Protein AF-A0A4Y2QG53-F1 (afdb_monomer)

Sequence (174 aa):
MNEVTNLTEEEVQEHFDNFFEDVFVELEDKYGEIEEMNVCDNLGDHLVGNVYVKFRREEDAEKAVEDLNKRWFAGRPIYAELSPVTDFREACCRQYEMGECTRSGFCNFMHLRPISRELRRELYGRHRRRKSRSRSRSREAVGRKRSRSRERRRRSRSREREKDRDRRDREGRF

Nearest PDB structures (foldseek):
  7c07-assembly8_V  TM=9.381E-01  e=9.801E-16  Schizosaccharomyces pombe 972h-
  7c07-assembly6_P  TM=9.087E-01  e=8.045E-16  Schizosaccharomyces pombe 972h-
  7c08-assembly8_V  TM=9.382E-01  e=1.554E-15  Schizosaccharomyces pombe 972h-
  7c06-assembly8_V  TM=9.370E-01  e=1.772E-15  Schizosaccharomyces pombe 972h-
  7c08-assembly4_J  TM=8.826E-01  e=1.893E-15  Schizosaccharomyces pombe 972h-

Structure (mmCIF, N/CA/C/O backbone):
data_AF-A0A4Y2QG53-F1
#
_entry.id   AF-A0A4Y2QG53-F1
#
loop_
_atom_site.group_PDB
_atom_site.id
_atom_site.type_symbol
_atom_site.label_atom_id
_atom_site.label_alt_id
_atom_site.label_comp_id
_atom_site.label_asym_id
_atom_site.label_entity_id
_atom_site.label_seq_id
_atom_site.pdbx_PDB_ins_code
_atom_site.Cartn_x
_atom_site.Cartn_y
_atom_site.Cartn_z
_atom_site.occupancy
_atom_site.B_iso_or_equiv
_atom_site.auth_seq_id
_atom_site.auth_comp_id
_atom_site.auth_asym_id
_atom_site.auth_atom_id
_atom_site.pdbx_PDB_model_num
ATOM 1 N N . MET A 1 1 ? -0.155 4.469 -32.322 1.00 35.75 1 MET A N 1
ATOM 2 C CA . MET A 1 1 ? 1.123 5.116 -31.972 1.00 35.75 1 MET A CA 1
ATOM 3 C C . MET A 1 1 ? 1.290 4.890 -30.486 1.00 35.75 1 MET A C 1
ATOM 5 O O . MET A 1 1 ? 0.554 5.494 -29.725 1.00 35.75 1 MET A O 1
ATOM 9 N N . ASN A 1 2 ? 2.115 3.921 -30.091 1.00 41.59 2 ASN A N 1
ATOM 10 C CA . ASN A 1 2 ? 2.379 3.658 -28.679 1.00 41.59 2 ASN A CA 1
ATOM 11 C C . ASN A 1 2 ? 3.625 4.461 -28.321 1.00 41.59 2 ASN A C 1
ATOM 13 O O . ASN A 1 2 ? 4.738 4.025 -28.610 1.00 41.59 2 ASN A O 1
ATOM 17 N N . GLU A 1 3 ? 3.427 5.661 -27.782 1.00 44.38 3 GLU A N 1
ATOM 18 C CA . GLU A 1 3 ? 4.485 6.373 -27.075 1.00 44.38 3 GLU A CA 1
ATOM 19 C C . GLU A 1 3 ? 4.825 5.544 -25.839 1.00 44.38 3 GLU A C 1
ATOM 21 O O . GLU A 1 3 ? 4.137 5.583 -24.823 1.00 44.38 3 GLU A O 1
ATOM 26 N N . VAL A 1 4 ? 5.867 4.725 -25.958 1.00 54.56 4 VAL A N 1
ATOM 27 C CA . VAL A 1 4 ? 6.589 4.237 -24.789 1.00 54.56 4 VAL A CA 1
ATOM 28 C C . VAL A 1 4 ? 7.203 5.491 -24.183 1.00 54.56 4 VAL A C 1
ATOM 30 O O . VAL A 1 4 ? 8.161 6.042 -24.722 1.00 54.56 4 VAL A O 1
ATOM 33 N N . THR A 1 5 ? 6.557 6.021 -23.150 1.00 58.94 5 THR A N 1
ATOM 34 C CA . THR A 1 5 ? 7.020 7.194 -22.418 1.00 58.94 5 THR A CA 1
ATOM 35 C C . THR A 1 5 ? 8.427 6.899 -21.912 1.00 58.94 5 THR A C 1
ATOM 37 O O . THR A 1 5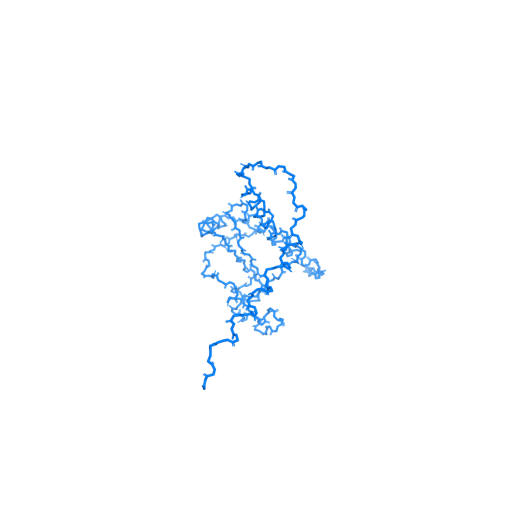 ? 8.601 6.054 -21.034 1.00 58.94 5 THR A O 1
ATOM 40 N N . ASN A 1 6 ? 9.432 7.557 -22.493 1.00 71.94 6 ASN A N 1
ATOM 41 C CA . ASN A 1 6 ? 10.803 7.552 -21.988 1.00 71.94 6 ASN A CA 1
ATOM 42 C C . ASN A 1 6 ? 10.839 8.386 -20.702 1.00 71.94 6 ASN A C 1
ATOM 44 O O . ASN A 1 6 ? 11.341 9.505 -20.709 1.00 71.94 6 ASN A O 1
ATOM 48 N N . LEU A 1 7 ? 10.234 7.867 -19.636 1.00 82.06 7 LEU A N 1
ATOM 49 C CA . LEU A 1 7 ? 10.377 8.432 -18.305 1.00 82.06 7 LEU A CA 1
ATOM 50 C C . LEU A 1 7 ? 11.758 8.056 -17.780 1.00 82.06 7 LEU A C 1
ATOM 52 O O . LEU A 1 7 ? 12.202 6.910 -17.898 1.00 82.06 7 LEU A O 1
ATOM 56 N N . THR A 1 8 ? 12.432 9.035 -17.203 1.00 91.62 8 THR A N 1
ATOM 57 C CA . THR A 1 8 ? 13.650 8.824 -16.429 1.00 91.62 8 THR A CA 1
ATOM 58 C C . THR A 1 8 ? 13.342 8.018 -15.166 1.00 91.62 8 THR A C 1
ATOM 60 O O . THR A 1 8 ? 12.206 7.967 -14.692 1.00 91.62 8 THR A O 1
ATOM 63 N N . GLU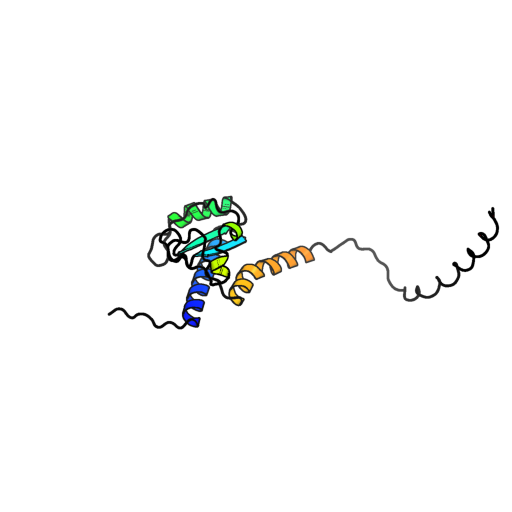 A 1 9 ? 14.360 7.383 -14.583 1.00 89.31 9 GLU A N 1
ATOM 64 C CA . GLU A 1 9 ? 14.199 6.670 -13.306 1.00 89.31 9 GLU A CA 1
ATOM 65 C C . GLU A 1 9 ? 13.724 7.608 -12.183 1.00 89.31 9 GLU A C 1
ATOM 67 O O . GLU A 1 9 ? 12.977 7.184 -11.302 1.00 89.31 9 GLU A O 1
ATOM 72 N N . GLU A 1 10 ? 14.120 8.883 -12.247 1.00 91.19 10 GLU A N 1
ATOM 73 C CA . GLU A 1 10 ? 13.699 9.933 -11.318 1.00 91.19 10 GLU A CA 1
ATOM 74 C C . GLU A 1 10 ? 12.200 10.222 -11.446 1.00 91.19 10 GLU A C 1
ATOM 76 O O . GLU A 1 10 ? 11.488 10.182 -10.445 1.00 91.19 10 GLU A O 1
ATOM 81 N N . GLU A 1 11 ? 11.696 10.410 -12.668 1.00 93.25 11 GLU A N 1
ATOM 82 C CA . GLU A 1 11 ? 10.266 10.633 -12.919 1.00 93.25 11 GLU A CA 1
ATOM 83 C C . GLU A 1 11 ? 9.427 9.414 -12.515 1.00 93.25 11 GLU A C 1
ATOM 85 O O . GLU A 1 11 ? 8.371 9.556 -11.901 1.00 93.25 11 GLU A O 1
ATOM 90 N N . VAL A 1 12 ? 9.900 8.194 -12.798 1.00 92.94 12 VAL A N 1
ATOM 91 C CA . VAL A 1 12 ? 9.220 6.962 -12.361 1.00 92.94 12 VAL A CA 1
ATOM 92 C C . VAL A 1 12 ? 9.148 6.892 -10.834 1.00 92.94 12 VAL A C 1
ATOM 94 O O . VAL A 1 12 ? 8.113 6.504 -10.287 1.00 92.94 12 VAL A O 1
ATOM 97 N N . GLN A 1 13 ? 10.224 7.266 -10.136 1.00 94.12 13 GLN A N 1
ATOM 98 C CA . GLN A 1 13 ? 10.233 7.295 -8.677 1.00 94.12 13 GLN A CA 1
ATOM 99 C C . GLN A 1 13 ? 9.298 8.375 -8.123 1.00 94.12 13 GLN A C 1
ATOM 101 O O . GLN A 1 13 ? 8.579 8.096 -7.168 1.00 94.12 13 GLN A O 1
ATOM 106 N N . GLU A 1 14 ? 9.263 9.565 -8.723 1.00 95.12 14 GLU A N 1
ATOM 107 C CA . GLU A 1 14 ? 8.358 10.647 -8.323 1.00 95.12 14 GLU A CA 1
ATOM 108 C C . GLU A 1 14 ? 6.888 10.250 -8.522 1.00 95.12 14 GLU A C 1
ATOM 110 O O . GLU A 1 14 ? 6.070 10.401 -7.617 1.00 95.12 14 GLU A O 1
ATOM 115 N N . HIS A 1 15 ? 6.544 9.663 -9.671 1.00 94.88 15 HIS A N 1
ATOM 116 C CA . HIS A 1 15 ? 5.198 9.143 -9.917 1.00 94.88 15 HIS A CA 1
ATOM 117 C C . HIS A 1 15 ? 4.797 8.069 -8.902 1.00 94.88 15 HIS A C 1
ATOM 119 O O . HIS A 1 15 ? 3.653 8.054 -8.442 1.00 94.88 15 HIS A O 1
ATOM 125 N N . PHE A 1 16 ? 5.729 7.183 -8.543 1.00 96.38 16 PHE A N 1
ATOM 126 C CA . PHE A 1 16 ? 5.481 6.160 -7.535 1.00 96.38 16 PHE A CA 1
ATOM 127 C C . PHE A 1 16 ? 5.289 6.757 -6.137 1.00 96.38 16 PHE A C 1
ATOM 129 O O . PHE A 1 16 ? 4.363 6.365 -5.428 1.00 96.38 16 PHE A O 1
ATOM 136 N N . ASP A 1 17 ? 6.131 7.712 -5.750 1.00 96.50 17 ASP A N 1
ATOM 137 C CA . ASP A 1 17 ? 6.037 8.400 -4.466 1.00 96.50 17 ASP A CA 1
ATOM 138 C C . ASP A 1 17 ? 4.709 9.165 -4.343 1.00 96.50 17 ASP A C 1
ATOM 140 O O . ASP A 1 17 ? 4.031 9.027 -3.326 1.00 96.50 17 ASP A O 1
ATOM 144 N N . ASN A 1 18 ? 4.284 9.872 -5.396 1.00 96.06 18 ASN A N 1
ATOM 145 C CA . ASN A 1 18 ? 2.990 10.562 -5.446 1.00 96.06 18 ASN A CA 1
ATOM 146 C C . ASN A 1 18 ? 1.817 9.582 -5.291 1.00 96.06 18 ASN A C 1
ATOM 148 O O . ASN A 1 18 ? 0.928 9.795 -4.470 1.00 96.06 18 ASN A O 1
ATOM 152 N N . PHE A 1 19 ? 1.837 8.464 -6.027 1.00 97.00 19 PHE A N 1
ATOM 153 C CA . PHE A 1 19 ? 0.832 7.407 -5.876 1.00 97.00 19 PHE A CA 1
ATOM 154 C C . PHE A 1 19 ? 0.785 6.868 -4.439 1.00 97.00 19 PHE A C 1
ATOM 156 O O . PHE A 1 19 ? -0.293 6.683 -3.871 1.00 97.00 19 PHE A O 1
ATOM 163 N N . PHE A 1 20 ? 1.951 6.607 -3.847 1.00 97.81 20 PHE A N 1
ATOM 164 C CA . PHE A 1 20 ? 2.038 6.080 -2.494 1.00 97.81 20 PHE A CA 1
ATOM 165 C C . PHE A 1 20 ? 1.513 7.090 -1.468 1.00 97.81 20 PHE A C 1
ATOM 167 O O . PHE A 1 20 ? 0.777 6.703 -0.564 1.00 97.81 20 PHE A O 1
ATOM 174 N N . GLU A 1 21 ? 1.869 8.369 -1.590 1.00 96.81 21 GLU A N 1
ATOM 175 C CA . GLU A 1 21 ? 1.367 9.425 -0.710 1.00 96.81 21 GLU A CA 1
ATOM 176 C C . GLU A 1 21 ? -0.154 9.558 -0.798 1.00 96.81 21 GLU A C 1
ATOM 178 O O . GLU A 1 21 ? -0.819 9.517 0.239 1.00 96.81 21 GLU A O 1
ATOM 183 N N . ASP A 1 22 ? -0.702 9.641 -2.013 1.00 96.25 22 ASP A N 1
ATOM 184 C CA . ASP A 1 22 ? -2.139 9.795 -2.248 1.00 96.25 22 ASP A CA 1
ATOM 185 C C . ASP A 1 22 ? -2.938 8.671 -1.583 1.00 96.25 22 ASP A C 1
ATOM 187 O O . ASP A 1 22 ? -3.915 8.924 -0.873 1.00 96.25 22 ASP A O 1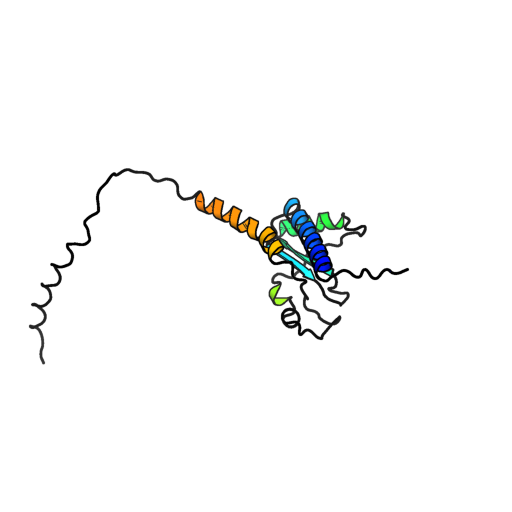
ATOM 191 N N . VAL A 1 23 ? -2.505 7.419 -1.766 1.00 97.00 23 VAL A N 1
ATOM 192 C CA . VAL A 1 23 ? -3.159 6.265 -1.140 1.00 97.00 23 VAL A CA 1
ATOM 193 C C . VAL A 1 23 ? -2.975 6.297 0.378 1.00 97.00 23 VAL A C 1
ATOM 195 O O . VAL A 1 23 ? -3.938 6.089 1.112 1.00 97.00 23 VAL A O 1
ATOM 198 N N . PHE A 1 24 ? -1.767 6.576 0.873 1.00 97.50 24 PHE A N 1
ATOM 199 C CA . PHE A 1 24 ? -1.490 6.568 2.309 1.00 97.50 24 PHE A CA 1
ATOM 200 C C . PHE A 1 24 ? -2.339 7.597 3.061 1.00 97.50 24 PHE A C 1
ATOM 202 O O . PHE A 1 24 ? -2.984 7.258 4.052 1.00 97.50 24 PHE A O 1
ATOM 209 N N . VAL A 1 25 ? -2.346 8.846 2.590 1.00 96.00 25 VAL A N 1
ATOM 210 C CA . VAL A 1 25 ? -3.046 9.959 3.244 1.00 96.00 25 VAL A CA 1
ATOM 211 C C . VAL A 1 25 ? -4.553 9.737 3.214 1.00 96.00 25 VAL A C 1
ATOM 213 O O . VAL A 1 25 ? -5.209 9.859 4.245 1.00 96.00 25 VAL A O 1
ATOM 216 N N . GLU A 1 26 ? -5.098 9.340 2.065 1.00 96.31 26 GLU A N 1
ATOM 217 C CA . GLU A 1 26 ? -6.527 9.066 1.911 1.00 96.31 26 GLU A CA 1
ATOM 218 C C . GLU A 1 26 ? -7.010 7.972 2.875 1.00 96.31 26 GLU A C 1
ATOM 220 O O . GLU A 1 26 ? -8.071 8.102 3.493 1.00 96.31 26 GLU A O 1
ATOM 225 N N . LEU A 1 27 ? -6.239 6.889 3.013 1.00 97.44 27 LEU A N 1
ATOM 226 C CA . LEU A 1 27 ? -6.587 5.783 3.899 1.00 97.44 27 LEU A CA 1
ATOM 227 C C . LEU A 1 27 ? -6.416 6.151 5.380 1.00 97.44 27 LEU A C 1
ATOM 229 O O . LEU A 1 27 ? -7.271 5.792 6.196 1.00 97.44 27 LEU A O 1
ATOM 233 N N . GLU A 1 28 ? -5.345 6.875 5.726 1.00 96.19 28 GLU A N 1
ATOM 234 C CA . GLU A 1 28 ? -5.084 7.306 7.103 1.00 96.19 28 GLU A CA 1
ATOM 235 C C . GLU A 1 28 ? -6.152 8.291 7.598 1.00 96.19 28 GLU A C 1
ATOM 237 O O . GLU A 1 28 ? -6.645 8.160 8.722 1.00 96.19 28 GLU A O 1
ATOM 242 N N . ASP A 1 29 ? -6.550 9.245 6.752 1.00 95.56 29 ASP A N 1
ATOM 243 C CA . ASP A 1 29 ? -7.528 10.272 7.105 1.00 95.56 29 ASP A CA 1
ATOM 244 C C . ASP A 1 29 ? -8.962 9.722 7.186 1.00 95.56 29 ASP A C 1
ATOM 246 O O . ASP A 1 29 ? -9.741 10.173 8.033 1.00 95.56 29 ASP A O 1
ATOM 250 N N . LYS A 1 30 ? -9.335 8.752 6.334 1.00 96.69 30 LYS A N 1
ATOM 251 C CA . LYS A 1 30 ? -10.711 8.220 6.287 1.00 96.69 30 LYS A CA 1
ATOM 252 C C . LYS A 1 30 ? -10.978 7.050 7.217 1.00 96.69 30 LYS A C 1
ATOM 254 O O . LYS A 1 30 ? -12.078 6.973 7.766 1.00 96.69 30 LYS A O 1
ATOM 259 N N . TYR A 1 31 ? -10.029 6.129 7.354 1.00 97.81 31 TYR A N 1
ATOM 260 C CA . TYR A 1 31 ? -10.298 4.847 8.009 1.00 97.81 31 TYR A CA 1
ATOM 261 C C . TYR A 1 31 ? -9.584 4.728 9.344 1.00 97.81 31 TYR A C 1
ATOM 263 O O . TYR A 1 31 ? -10.225 4.409 10.344 1.00 97.81 31 TYR A O 1
ATOM 271 N N . GLY A 1 32 ? -8.289 5.030 9.393 1.00 96.12 32 GLY A N 1
ATOM 272 C CA . GLY A 1 32 ? -7.555 4.971 10.645 1.00 96.12 32 GLY A CA 1
ATOM 273 C C . GLY A 1 32 ? -6.046 4.948 10.491 1.00 96.12 32 GLY A C 1
ATOM 274 O O . GLY A 1 32 ? -5.490 4.895 9.402 1.00 96.12 32 GLY A O 1
ATOM 275 N N . GLU A 1 33 ? -5.376 4.963 11.636 1.00 96.56 33 GLU A N 1
ATOM 276 C CA . GLU A 1 33 ? -3.919 5.007 11.729 1.00 96.56 33 GLU A CA 1
ATOM 277 C C . GLU A 1 33 ? -3.263 3.804 11.032 1.00 96.56 33 GLU A C 1
ATOM 279 O O . GLU A 1 33 ? -3.516 2.655 11.405 1.00 96.56 33 GLU A O 1
ATOM 284 N N . ILE A 1 34 ? -2.377 4.075 10.071 1.00 96.75 34 ILE A N 1
ATOM 285 C CA . ILE A 1 34 ? -1.624 3.053 9.335 1.00 96.75 34 ILE A CA 1
ATOM 286 C C . ILE A 1 34 ? -0.318 2.742 10.079 1.00 96.75 34 ILE A C 1
ATOM 288 O O . ILE A 1 34 ? 0.478 3.635 10.376 1.00 96.75 34 ILE A O 1
ATOM 292 N N . GLU A 1 35 ? -0.077 1.465 10.375 1.00 95.38 35 GLU A N 1
ATOM 293 C CA . GLU A 1 35 ? 1.211 0.991 10.893 1.00 95.38 35 GLU A CA 1
ATOM 294 C C . GLU A 1 35 ? 2.232 0.810 9.771 1.00 95.38 35 GLU A C 1
ATOM 296 O O . GLU A 1 35 ? 3.389 1.212 9.914 1.00 95.38 35 GLU A O 1
ATOM 301 N N . GLU A 1 36 ? 1.805 0.205 8.663 1.00 95.62 36 GLU A N 1
ATOM 302 C CA . GLU A 1 36 ? 2.665 -0.109 7.527 1.00 95.62 36 GLU A CA 1
ATOM 303 C C . GLU A 1 36 ? 1.845 -0.207 6.236 1.00 95.62 36 GLU A C 1
ATOM 305 O O . GLU A 1 36 ? 0.764 -0.792 6.224 1.00 95.62 36 GLU A O 1
ATOM 310 N N . MET A 1 37 ? 2.367 0.350 5.144 1.00 97.31 37 MET A N 1
ATOM 311 C CA . MET A 1 37 ? 1.808 0.219 3.801 1.00 97.31 37 MET A CA 1
ATOM 312 C C . MET A 1 37 ? 2.906 -0.177 2.818 1.00 97.31 37 MET A C 1
ATOM 314 O O . MET A 1 37 ? 3.998 0.390 2.856 1.00 97.31 37 MET A O 1
ATOM 318 N N . ASN A 1 38 ? 2.603 -1.130 1.940 1.00 97.25 38 ASN A N 1
ATOM 319 C CA . ASN A 1 38 ? 3.547 -1.736 1.009 1.00 97.25 38 ASN A CA 1
ATOM 320 C C . ASN A 1 38 ? 2.898 -1.936 -0.370 1.00 97.25 38 ASN A C 1
ATOM 322 O O . ASN A 1 38 ? 1.735 -2.325 -0.456 1.00 97.25 38 ASN A O 1
ATOM 326 N N . VAL A 1 39 ? 3.662 -1.709 -1.443 1.00 97.69 39 VAL A N 1
ATOM 327 C CA . VAL A 1 39 ? 3.216 -1.894 -2.837 1.00 97.69 39 VAL A CA 1
ATOM 328 C C . VAL A 1 39 ? 4.102 -2.933 -3.516 1.00 97.69 39 VAL A C 1
ATOM 330 O O . VAL A 1 39 ? 5.329 -2.860 -3.417 1.00 97.69 39 VAL A O 1
ATOM 333 N N . CYS A 1 40 ? 3.485 -3.902 -4.190 1.00 96.94 40 CYS A N 1
ATOM 334 C CA . CYS A 1 40 ? 4.185 -4.995 -4.855 1.00 96.94 40 CYS A CA 1
ATOM 335 C C . CYS A 1 40 ? 4.576 -4.648 -6.302 1.00 96.94 40 CYS A C 1
ATOM 337 O O . CYS A 1 40 ? 3.730 -4.306 -7.124 1.00 96.94 40 CYS A O 1
ATOM 339 N N . ASP A 1 41 ? 5.858 -4.832 -6.611 1.00 95.44 41 ASP A N 1
ATOM 340 C CA . ASP A 1 41 ? 6.520 -4.731 -7.922 1.00 95.44 41 ASP A CA 1
ATOM 341 C C . ASP A 1 41 ? 6.745 -6.131 -8.539 1.00 95.44 41 ASP A C 1
ATOM 343 O O . ASP A 1 41 ? 7.717 -6.401 -9.246 1.00 95.44 41 ASP A O 1
ATOM 347 N N . ASN A 1 42 ? 5.899 -7.100 -8.173 1.00 95.88 42 ASN A N 1
ATOM 348 C CA . ASN A 1 42 ? 5.962 -8.452 -8.721 1.00 95.88 42 ASN A CA 1
ATOM 349 C C . ASN A 1 42 ? 5.572 -8.445 -10.206 1.00 95.88 42 ASN A C 1
ATOM 351 O O . ASN A 1 42 ? 4.704 -7.689 -10.623 1.00 95.88 42 ASN A O 1
ATOM 355 N N . LEU A 1 43 ? 6.152 -9.357 -10.991 1.00 91.00 43 LEU A N 1
ATOM 356 C 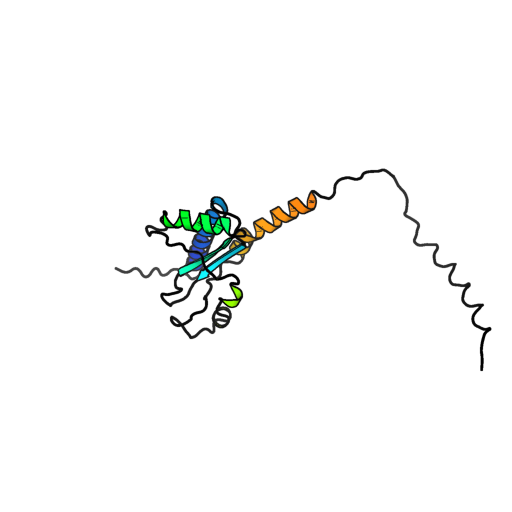CA . LEU A 1 43 ? 5.783 -9.554 -12.401 1.00 91.00 43 LEU A CA 1
ATOM 357 C C . LEU A 1 43 ? 4.664 -10.590 -12.601 1.00 91.00 43 LEU A C 1
ATOM 359 O O . LEU A 1 43 ? 4.169 -10.741 -13.710 1.00 91.00 43 LEU A O 1
ATOM 363 N N . GLY A 1 44 ? 4.335 -11.364 -11.563 1.00 89.44 44 GLY A N 1
ATOM 364 C CA . GLY A 1 44 ? 3.326 -12.423 -11.627 1.00 89.44 44 GLY A CA 1
ATOM 365 C C . GLY A 1 44 ? 1.927 -11.899 -11.324 1.00 89.44 44 GLY A C 1
ATOM 366 O O . GLY A 1 44 ? 1.764 -11.096 -10.405 1.00 89.44 44 GLY A O 1
ATOM 367 N N . ASP A 1 45 ? 0.928 -12.401 -12.049 1.00 86.50 45 ASP A N 1
ATOM 368 C CA . ASP A 1 45 ? -0.470 -11.942 -11.998 1.00 86.50 45 ASP A CA 1
ATOM 369 C C . ASP A 1 45 ? -1.099 -11.969 -10.596 1.00 86.50 45 ASP A C 1
ATOM 371 O O . ASP A 1 45 ? -2.007 -11.198 -10.304 1.00 86.50 45 ASP A O 1
ATOM 375 N N . HIS A 1 46 ? -0.619 -12.843 -9.709 1.00 87.88 46 HIS A N 1
ATOM 376 C CA . HIS A 1 46 ? -1.131 -12.994 -8.344 1.00 87.88 46 HIS A CA 1
ATOM 377 C C . HIS A 1 46 ? -0.645 -11.915 -7.366 1.00 87.88 46 HIS A C 1
ATOM 379 O O . HIS A 1 46 ? -1.227 -11.777 -6.291 1.00 87.88 46 HIS A O 1
ATOM 385 N N . LEU A 1 47 ? 0.420 -11.175 -7.698 1.00 92.00 47 LEU A N 1
ATOM 386 C CA . LEU A 1 47 ? 1.017 -10.158 -6.817 1.00 92.00 47 LEU A CA 1
ATOM 387 C C . LEU A 1 47 ? 1.282 -8.811 -7.500 1.00 92.00 47 LEU A C 1
ATOM 389 O O . LEU A 1 47 ? 1.553 -7.830 -6.807 1.00 92.00 47 LEU A O 1
ATOM 393 N N . VAL A 1 48 ? 1.254 -8.752 -8.831 1.00 93.88 48 VAL A N 1
ATOM 394 C CA . VAL A 1 48 ? 1.549 -7.533 -9.590 1.00 93.88 48 VAL A CA 1
ATOM 395 C C . VAL A 1 48 ? 0.612 -6.394 -9.189 1.00 93.88 48 VAL A C 1
ATOM 397 O O . VAL A 1 48 ? -0.607 -6.494 -9.302 1.00 93.88 48 VAL A O 1
ATOM 400 N N . GLY A 1 49 ? 1.189 -5.292 -8.704 1.00 94.19 49 GLY A N 1
ATOM 401 C CA . GLY A 1 49 ? 0.442 -4.090 -8.335 1.00 94.19 49 GLY A CA 1
ATOM 402 C C . GLY A 1 49 ? -0.388 -4.196 -7.051 1.00 94.19 49 GLY A C 1
ATOM 403 O O . GLY A 1 49 ? -1.122 -3.256 -6.745 1.00 94.19 49 GLY A O 1
ATOM 404 N N . ASN A 1 50 ? -0.283 -5.287 -6.282 1.00 97.25 50 ASN A N 1
ATOM 405 C CA . ASN A 1 50 ? -1.009 -5.406 -5.017 1.00 97.25 50 ASN A CA 1
ATOM 406 C C . ASN A 1 50 ? -0.531 -4.355 -4.007 1.00 97.25 50 ASN A C 1
ATOM 408 O O . ASN A 1 50 ? 0.672 -4.169 -3.797 1.00 97.25 50 ASN A O 1
ATOM 412 N N . VAL A 1 51 ? -1.488 -3.720 -3.331 1.00 97.94 51 VAL A N 1
ATOM 413 C CA . VAL A 1 51 ? -1.241 -2.778 -2.236 1.00 97.94 51 VAL A CA 1
ATOM 414 C C . VAL A 1 51 ? -1.709 -3.413 -0.936 1.00 97.94 51 VAL A C 1
ATOM 416 O O . VAL A 1 51 ? -2.866 -3.807 -0.811 1.00 97.94 51 VAL A O 1
ATOM 419 N N . TYR A 1 52 ? -0.812 -3.496 0.040 1.00 98.12 52 TYR A N 1
ATOM 420 C CA . TYR A 1 52 ? -1.111 -4.008 1.369 1.00 98.12 52 TYR A CA 1
ATOM 421 C C . TYR A 1 52 ? -1.044 -2.883 2.387 1.00 98.12 52 TYR A C 1
ATOM 423 O O . TYR A 1 52 ? -0.056 -2.151 2.445 1.00 98.12 52 TYR A O 1
ATOM 431 N N . VAL A 1 53 ? -2.078 -2.784 3.219 1.00 98.00 53 VAL A N 1
ATOM 432 C CA . VAL A 1 53 ? -2.189 -1.756 4.254 1.00 98.00 53 VAL A CA 1
ATOM 433 C C . VAL A 1 53 ? -2.493 -2.425 5.579 1.00 98.00 53 VAL A C 1
ATOM 435 O O . VAL A 1 53 ? -3.498 -3.116 5.728 1.00 98.00 53 VAL A O 1
ATOM 438 N N . LYS A 1 54 ? -1.609 -2.221 6.549 1.00 97.69 54 LYS A N 1
ATOM 439 C CA . LYS A 1 54 ? -1.775 -2.684 7.918 1.00 97.69 54 LYS A CA 1
ATOM 440 C C . LYS A 1 54 ? -2.185 -1.508 8.785 1.00 97.69 54 LYS A C 1
ATOM 442 O O . LYS A 1 54 ? -1.369 -0.646 9.107 1.00 97.69 54 LYS A O 1
ATOM 447 N N . PHE A 1 55 ? -3.454 -1.486 9.165 1.00 97.88 55 PHE A N 1
ATOM 448 C CA . PHE A 1 55 ? -3.981 -0.537 10.138 1.00 97.88 55 PHE A CA 1
ATOM 449 C C . PHE A 1 55 ? -3.591 -0.938 11.562 1.00 97.88 55 PHE A C 1
ATOM 451 O O . PHE A 1 55 ? -3.372 -2.112 11.860 1.00 97.88 55 PHE A O 1
ATOM 458 N N . ARG A 1 56 ? -3.560 0.039 12.474 1.00 96.50 56 ARG A N 1
ATOM 459 C CA . ARG A 1 56 ? -3.322 -0.205 13.906 1.00 96.50 56 ARG A CA 1
ATOM 460 C C . ARG A 1 56 ? -4.484 -0.931 14.588 1.00 96.50 56 ARG A C 1
ATOM 462 O O . ARG A 1 56 ? -4.312 -1.493 15.669 1.00 96.50 56 ARG A O 1
ATOM 469 N N . ARG A 1 57 ? -5.682 -0.868 14.006 1.00 97.25 57 ARG A N 1
ATOM 470 C CA . ARG A 1 57 ? -6.902 -1.502 14.516 1.00 97.25 57 ARG A CA 1
ATOM 471 C C . ARG A 1 57 ? -7.550 -2.323 13.413 1.00 97.25 57 ARG A C 1
ATOM 473 O O . ARG A 1 57 ? -7.693 -1.839 12.296 1.00 97.25 57 ARG A O 1
ATOM 480 N N . GLU A 1 58 ? -7.994 -3.524 13.761 1.00 96.44 58 GLU A N 1
ATOM 481 C CA . GLU A 1 58 ? -8.688 -4.428 12.835 1.00 96.44 58 GLU A CA 1
ATOM 482 C C . GLU A 1 58 ? -10.019 -3.830 12.351 1.00 96.44 58 GLU A C 1
ATOM 484 O O . GLU A 1 58 ? -10.316 -3.873 11.162 1.00 96.44 58 GLU A O 1
ATOM 489 N N . GLU A 1 59 ? -10.753 -3.147 13.236 1.00 97.88 59 GLU A N 1
ATOM 490 C CA . GLU A 1 59 ? -12.004 -2.444 12.906 1.00 97.88 59 GLU A CA 1
ATOM 491 C C . GLU A 1 59 ? -11.840 -1.400 11.786 1.00 97.88 59 GLU A C 1
ATOM 493 O O . GLU A 1 59 ? -12.776 -1.140 11.031 1.00 97.88 59 GLU A O 1
ATOM 498 N N . ASP A 1 60 ? -10.670 -0.760 11.693 1.00 98.31 60 ASP A N 1
ATOM 499 C CA . ASP A 1 60 ? -10.402 0.254 10.669 1.00 98.31 60 ASP A CA 1
ATOM 500 C C . ASP A 1 60 ? -10.142 -0.419 9.308 1.00 98.31 60 ASP A C 1
ATOM 502 O O . ASP A 1 60 ? -10.578 0.092 8.276 1.00 98.31 60 ASP A O 1
ATOM 506 N N . ALA A 1 61 ? -9.535 -1.614 9.308 1.00 98.06 61 ALA A N 1
ATOM 507 C CA . ALA A 1 61 ? -9.361 -2.429 8.107 1.00 98.06 61 ALA A CA 1
ATOM 508 C C . ALA A 1 61 ? -10.704 -2.937 7.558 1.00 98.06 61 ALA A C 1
ATOM 510 O O . ALA A 1 61 ? -10.939 -2.865 6.353 1.00 98.06 61 ALA A O 1
ATOM 511 N N . GLU A 1 62 ? -11.608 -3.395 8.430 1.00 97.94 62 GLU A N 1
ATOM 512 C CA . GLU A 1 62 ? -12.955 -3.831 8.031 1.00 97.94 62 GLU A CA 1
ATOM 513 C C . GLU A 1 62 ? -13.742 -2.696 7.361 1.00 97.94 62 GLU A C 1
ATOM 515 O O . GLU A 1 62 ? -14.288 -2.873 6.269 1.00 97.94 62 GLU A O 1
ATOM 520 N N . LYS A 1 63 ? -13.738 -1.500 7.967 1.00 98.12 63 LYS A N 1
ATOM 521 C CA . LYS A 1 63 ? -14.383 -0.306 7.392 1.00 98.12 63 LYS A CA 1
ATOM 522 C C . LYS A 1 63 ? -13.771 0.085 6.050 1.00 98.12 63 LYS A C 1
ATOM 524 O O . LYS A 1 63 ? -14.508 0.426 5.126 1.00 98.12 63 LYS A O 1
ATOM 529 N N . ALA A 1 64 ? -12.441 0.038 5.941 1.00 98.25 64 ALA A N 1
ATOM 530 C CA . ALA A 1 64 ? -11.741 0.347 4.701 1.00 98.25 64 ALA A CA 1
ATOM 531 C C . ALA A 1 64 ? -12.171 -0.600 3.577 1.00 98.25 64 ALA A C 1
ATOM 533 O O . ALA A 1 64 ? -12.531 -0.136 2.500 1.00 98.25 64 ALA A O 1
ATOM 534 N N . VAL A 1 65 ? -12.210 -1.912 3.829 1.00 98.25 65 VAL A N 1
ATOM 535 C CA . VAL A 1 65 ? -12.655 -2.907 2.841 1.00 98.25 65 VAL A CA 1
ATOM 536 C C . VAL A 1 65 ? -14.098 -2.651 2.402 1.00 98.25 65 VAL A C 1
ATOM 538 O O . VAL A 1 65 ? -14.391 -2.678 1.205 1.00 98.25 65 VAL A O 1
ATOM 541 N N . GLU A 1 66 ? -15.006 -2.377 3.340 1.00 97.62 66 GLU A N 1
ATOM 542 C CA . GLU A 1 66 ? -16.418 -2.166 3.012 1.00 97.62 66 GLU A CA 1
ATOM 543 C C . GLU A 1 66 ? -16.645 -0.923 2.134 1.00 97.62 66 GLU A C 1
ATOM 545 O O . GLU A 1 66 ? -17.471 -0.944 1.217 1.00 97.62 66 GLU A O 1
ATOM 550 N N . ASP A 1 67 ? -15.925 0.166 2.408 1.00 97.94 67 ASP A N 1
ATOM 551 C CA . ASP A 1 67 ? -16.064 1.420 1.668 1.00 97.94 67 ASP A CA 1
ATOM 552 C C . ASP A 1 67 ? -15.287 1.409 0.345 1.00 97.94 67 ASP A C 1
ATOM 554 O O . ASP A 1 67 ? -15.825 1.803 -0.690 1.00 97.94 67 ASP A O 1
ATOM 558 N N . LEU A 1 68 ? -14.048 0.905 0.329 1.00 98.06 68 LEU A N 1
ATOM 559 C CA . LEU A 1 68 ? -13.202 0.885 -0.869 1.00 98.06 68 LEU A CA 1
ATOM 560 C C . LEU A 1 68 ? -13.824 0.076 -2.010 1.00 98.06 68 LEU A C 1
ATOM 562 O O . LEU A 1 68 ? -13.769 0.519 -3.153 1.00 98.06 68 LEU A O 1
ATOM 566 N N . ASN A 1 69 ? -14.504 -1.036 -1.716 1.00 97.81 69 ASN A N 1
ATOM 567 C CA . ASN A 1 69 ? -15.202 -1.832 -2.736 1.00 97.81 69 ASN A CA 1
ATOM 568 C C . ASN A 1 69 ? -16.365 -1.088 -3.428 1.00 97.81 69 ASN A C 1
ATOM 570 O O . ASN A 1 69 ? -16.900 -1.562 -4.429 1.00 97.81 69 ASN A O 1
ATOM 574 N N . LYS A 1 70 ? -16.774 0.083 -2.919 1.00 97.44 70 LYS A N 1
ATOM 575 C CA . LYS A 1 70 ? -17.805 0.952 -3.516 1.00 97.44 70 LYS A CA 1
ATOM 576 C C . LYS A 1 70 ? -17.189 2.116 -4.309 1.00 97.44 70 LYS A C 1
ATOM 578 O O . LYS A 1 70 ? -17.916 2.984 -4.798 1.00 97.44 70 LYS A O 1
ATOM 583 N N . ARG A 1 71 ? -15.857 2.170 -4.421 1.00 97.12 71 ARG A N 1
ATOM 584 C CA . ARG A 1 71 ? -15.094 3.312 -4.938 1.00 97.12 71 ARG A CA 1
ATOM 585 C C . ARG A 1 71 ? -14.297 2.968 -6.198 1.00 97.12 71 ARG A C 1
ATOM 587 O O . ARG A 1 71 ? -14.140 1.815 -6.591 1.00 97.12 71 ARG A O 1
ATOM 594 N N . TRP A 1 72 ? -13.797 4.023 -6.833 1.00 96.38 72 TRP A N 1
ATOM 595 C CA . TRP A 1 72 ? -13.006 3.973 -8.059 1.00 96.38 72 TRP A CA 1
ATOM 596 C C . TRP A 1 72 ? -11.667 4.673 -7.844 1.00 96.38 72 TRP A C 1
ATOM 598 O O . TRP A 1 72 ? -11.598 5.676 -7.131 1.00 96.38 72 TRP A O 1
ATOM 608 N N . PHE A 1 73 ? -10.624 4.172 -8.499 1.00 94.12 73 PHE A N 1
ATOM 609 C CA . PHE A 1 73 ? -9.292 4.767 -8.530 1.00 94.12 73 PHE A CA 1
ATOM 610 C C . PHE A 1 73 ? -8.760 4.747 -9.964 1.00 94.12 73 PHE A C 1
ATOM 612 O O . PHE A 1 73 ? -8.819 3.715 -10.632 1.00 94.12 73 PHE A O 1
ATOM 619 N N . ALA A 1 74 ? -8.288 5.894 -10.464 1.00 92.44 74 ALA A N 1
ATOM 620 C CA . ALA A 1 74 ? -7.775 6.047 -11.834 1.00 92.44 74 ALA A CA 1
ATOM 621 C C . ALA A 1 74 ? -8.701 5.455 -12.929 1.00 92.44 74 ALA A C 1
ATOM 623 O O . ALA A 1 74 ? -8.249 4.828 -13.885 1.00 92.44 74 ALA A O 1
ATOM 624 N N . GLY A 1 75 ? -10.021 5.616 -12.768 1.00 95.12 75 GLY A N 1
ATOM 625 C CA . GLY A 1 75 ? -11.022 5.112 -13.719 1.00 95.12 75 GLY A CA 1
ATOM 626 C C . GLY A 1 75 ? -11.299 3.605 -13.647 1.00 95.12 75 GLY A C 1
ATOM 627 O O . GLY A 1 75 ? -12.045 3.093 -14.479 1.00 95.12 75 GLY A O 1
ATOM 628 N N . ARG A 1 76 ? -10.749 2.887 -12.660 1.00 96.44 76 ARG A N 1
ATOM 629 C CA . ARG A 1 76 ? -10.990 1.453 -12.427 1.00 96.44 76 ARG A CA 1
ATOM 630 C C . ARG A 1 76 ? -11.676 1.228 -11.072 1.00 96.44 76 ARG A C 1
ATOM 632 O O . ARG A 1 76 ? -11.410 1.990 -10.140 1.00 96.44 76 ARG A O 1
ATOM 639 N N . PRO A 1 77 ? -12.559 0.221 -10.941 1.00 97.25 77 PRO A N 1
ATOM 640 C CA . PRO A 1 77 ? -13.143 -0.119 -9.648 1.00 97.25 77 PRO A CA 1
ATOM 641 C C . PRO A 1 77 ? -12.053 -0.663 -8.719 1.00 97.25 77 PRO A C 1
ATOM 643 O O . PRO A 1 77 ? -11.129 -1.344 -9.171 1.00 97.25 77 PRO A O 1
ATOM 646 N N . ILE A 1 78 ? -12.156 -0.346 -7.431 1.00 97.69 78 ILE A N 1
ATOM 647 C CA . ILE A 1 78 ? -11.230 -0.847 -6.414 1.00 97.69 78 ILE A CA 1
ATOM 648 C C . ILE A 1 78 ? -11.746 -2.194 -5.902 1.00 97.69 78 ILE A C 1
ATOM 650 O O . ILE A 1 78 ? -12.929 -2.331 -5.596 1.00 97.69 78 ILE A O 1
ATOM 654 N N . TYR A 1 79 ? -10.843 -3.166 -5.779 1.00 97.44 79 TYR A N 1
ATOM 655 C CA . TYR A 1 79 ? -11.101 -4.449 -5.131 1.00 97.44 79 TYR A CA 1
ATOM 656 C C . TYR A 1 79 ? -10.281 -4.513 -3.848 1.00 97.44 79 TYR A C 1
ATOM 658 O O . TYR A 1 79 ? -9.055 -4.427 -3.895 1.00 97.44 79 TYR A O 1
ATOM 666 N N . ALA A 1 80 ? -10.958 -4.630 -2.710 1.00 98.12 80 ALA A N 1
ATOM 667 C CA . ALA A 1 80 ? -10.329 -4.704 -1.398 1.00 98.12 80 ALA A CA 1
ATOM 668 C C . ALA A 1 80 ? -10.821 -5.943 -0.643 1.00 98.12 80 ALA A C 1
ATOM 670 O O . ALA A 1 80 ? -12.011 -6.257 -0.656 1.00 98.12 80 ALA A O 1
ATOM 671 N N . GLU A 1 81 ? -9.916 -6.623 0.051 1.00 98.00 81 GLU A N 1
ATOM 672 C CA . GLU A 1 81 ? -10.224 -7.762 0.916 1.00 98.00 81 GLU A CA 1
ATOM 673 C C . GLU A 1 81 ? -9.318 -7.763 2.151 1.00 98.00 81 GLU A C 1
ATOM 675 O O . GLU A 1 81 ? -8.255 -7.136 2.164 1.00 98.00 81 GLU A O 1
ATOM 680 N N . LEU A 1 82 ? -9.741 -8.464 3.205 1.00 97.94 82 LEU A N 1
ATOM 681 C CA . LEU A 1 82 ? -8.901 -8.668 4.381 1.00 97.94 82 LEU A CA 1
ATOM 682 C C . LEU A 1 82 ? -7.812 -9.693 4.060 1.00 97.94 82 LEU A C 1
ATOM 684 O O . LEU A 1 82 ? -8.098 -10.817 3.652 1.00 97.94 82 LEU A O 1
ATOM 688 N N . SER A 1 83 ? -6.561 -9.309 4.295 1.00 96.75 83 SER A N 1
ATOM 689 C CA . SER A 1 83 ? -5.411 -10.183 4.087 1.00 96.75 83 SER A CA 1
ATOM 690 C C . SER A 1 83 ? -5.040 -10.921 5.379 1.00 96.75 83 SER A C 1
ATOM 692 O O . SER A 1 83 ? -4.960 -10.289 6.434 1.00 96.75 83 SER A O 1
ATOM 694 N N . PRO A 1 84 ? -4.724 -12.230 5.322 1.00 95.06 84 PRO A N 1
ATOM 695 C CA . PRO A 1 84 ? -4.204 -12.973 6.471 1.00 95.06 84 PRO A CA 1
ATOM 696 C C . PRO A 1 84 ? -2.737 -12.632 6.794 1.00 95.06 84 PRO A C 1
ATOM 698 O O . PRO A 1 84 ? -2.177 -13.160 7.755 1.00 95.06 84 PRO A O 1
ATOM 701 N N . VAL A 1 85 ? -2.078 -11.794 5.984 1.00 94.69 85 VAL A N 1
ATOM 702 C CA . VAL A 1 85 ? -0.674 -11.411 6.176 1.00 94.69 85 VAL A CA 1
ATOM 703 C C . VAL A 1 85 ? -0.549 -10.491 7.389 1.00 94.69 85 VAL A C 1
ATOM 705 O O . VAL A 1 85 ? -1.005 -9.352 7.374 1.00 94.69 85 VAL A O 1
ATOM 708 N N . THR A 1 86 ? 0.113 -10.979 8.438 1.00 91.81 86 THR A N 1
ATOM 709 C CA . THR A 1 86 ? 0.300 -10.245 9.702 1.00 91.81 86 THR A CA 1
ATOM 710 C C . THR A 1 86 ? 1.709 -9.668 9.871 1.00 91.81 86 THR A C 1
ATOM 712 O O . THR A 1 86 ? 1.863 -8.598 10.477 1.00 91.81 86 THR A O 1
ATOM 715 N N . ASP A 1 87 ? 2.732 -10.335 9.322 1.00 93.88 87 ASP A N 1
ATOM 716 C CA . ASP A 1 87 ? 4.131 -9.886 9.303 1.00 93.88 87 ASP A CA 1
ATOM 717 C C . ASP A 1 87 ? 4.671 -9.850 7.866 1.00 93.88 87 ASP A C 1
ATOM 719 O O . ASP A 1 87 ? 4.928 -10.882 7.241 1.00 93.88 87 ASP A O 1
ATOM 723 N N . PHE A 1 88 ? 4.887 -8.641 7.342 1.00 94.06 88 PHE A N 1
ATOM 724 C CA . PHE A 1 88 ? 5.435 -8.453 6.000 1.00 94.06 88 PHE A CA 1
ATOM 725 C C . PHE A 1 88 ? 6.851 -9.006 5.862 1.00 94.06 88 PHE A C 1
ATOM 727 O O . PHE A 1 88 ? 7.221 -9.463 4.787 1.00 94.06 88 PHE A O 1
ATOM 734 N N . ARG A 1 89 ? 7.646 -9.052 6.936 1.00 92.50 89 ARG A N 1
ATOM 735 C CA . ARG A 1 89 ? 9.032 -9.543 6.859 1.00 92.50 89 ARG A CA 1
ATOM 736 C C . ARG A 1 89 ? 9.107 -11.020 6.481 1.00 92.50 89 ARG A C 1
ATOM 738 O O . ARG A 1 89 ? 10.107 -11.445 5.906 1.00 92.50 89 ARG A O 1
ATOM 745 N N . GLU A 1 90 ? 8.078 -11.795 6.816 1.00 94.00 90 GLU A N 1
ATOM 746 C CA . GLU A 1 90 ? 7.977 -13.206 6.434 1.00 94.00 90 GLU A CA 1
ATOM 747 C C . GLU A 1 90 ? 7.393 -13.383 5.026 1.00 94.00 90 GLU A C 1
ATOM 749 O O . GLU A 1 90 ? 7.746 -14.337 4.333 1.00 94.00 90 GLU A O 1
ATOM 754 N N . ALA A 1 91 ? 6.554 -12.445 4.581 1.00 94.38 91 ALA A N 1
ATOM 755 C CA . ALA A 1 91 ? 5.942 -12.457 3.254 1.00 94.38 91 ALA A CA 1
ATOM 756 C C . ALA A 1 91 ? 6.843 -11.867 2.148 1.00 94.38 91 ALA A C 1
ATOM 758 O O . ALA A 1 91 ? 6.652 -12.168 0.967 1.00 94.38 91 ALA A O 1
ATOM 759 N N . CYS A 1 92 ? 7.827 -11.039 2.505 1.00 95.88 92 CYS A N 1
ATOM 760 C CA . CYS A 1 92 ? 8.730 -10.381 1.563 1.00 95.88 92 CYS A CA 1
ATOM 761 C C . CYS A 1 92 ? 9.822 -11.306 1.018 1.00 95.88 92 CYS A C 1
ATOM 763 O O . CYS A 1 92 ? 10.421 -12.122 1.724 1.00 95.88 92 CYS A O 1
ATOM 765 N N . CYS A 1 93 ? 10.150 -11.127 -0.261 1.00 96.00 93 CYS A N 1
ATOM 766 C CA . CYS A 1 93 ? 11.222 -11.867 -0.908 1.00 96.00 93 CYS A CA 1
ATOM 767 C C . CYS A 1 93 ? 12.588 -11.292 -0.516 1.00 96.00 93 CYS A C 1
ATOM 769 O O . CYS A 1 93 ? 13.028 -10.282 -1.064 1.00 96.00 93 CYS A O 1
ATOM 771 N N . ARG A 1 94 ? 13.316 -11.982 0.367 1.00 94.44 94 ARG A N 1
ATOM 772 C CA . ARG A 1 94 ? 14.671 -11.563 0.783 1.00 94.44 94 ARG A CA 1
ATOM 773 C C . ARG A 1 94 ? 15.664 -11.460 -0.378 1.00 94.44 94 ARG A C 1
ATOM 775 O O . ARG A 1 94 ? 16.524 -10.593 -0.376 1.00 94.44 94 ARG A O 1
ATOM 782 N N . GLN A 1 95 ? 15.544 -12.331 -1.382 1.00 94.94 95 GLN A N 1
ATOM 783 C CA . GLN A 1 95 ? 16.409 -12.276 -2.567 1.00 94.94 95 GLN A CA 1
ATOM 784 C C . GLN A 1 95 ? 16.124 -11.038 -3.420 1.00 94.94 95 GLN A C 1
ATOM 786 O O . GLN A 1 95 ? 17.044 -10.488 -4.010 1.00 94.94 95 GLN A O 1
ATOM 791 N N . TYR A 1 96 ? 14.870 -10.580 -3.477 1.00 93.69 96 TYR A N 1
ATOM 792 C CA . TYR A 1 96 ? 14.527 -9.356 -4.199 1.00 93.69 96 TYR A CA 1
ATOM 793 C C . TYR A 1 96 ? 15.060 -8.119 -3.478 1.00 93.69 96 TYR A C 1
ATOM 795 O O . TYR A 1 96 ? 15.614 -7.239 -4.121 1.00 93.69 96 TYR A O 1
ATOM 803 N N . GLU A 1 97 ? 14.986 -8.095 -2.144 1.00 90.38 97 GLU A N 1
ATOM 804 C CA . GLU A 1 97 ? 15.586 -7.033 -1.322 1.00 90.38 97 GLU A CA 1
ATOM 805 C C . GLU A 1 97 ? 17.100 -6.880 -1.573 1.00 90.38 97 GLU A C 1
ATOM 807 O O . GLU A 1 97 ? 17.632 -5.775 -1.506 1.00 90.38 97 GLU A O 1
ATOM 812 N N . MET A 1 98 ? 17.784 -7.977 -1.916 1.00 91.31 98 MET A N 1
ATOM 813 C CA . MET A 1 98 ? 19.206 -7.990 -2.287 1.00 91.31 98 MET A CA 1
ATOM 814 C C . MET A 1 98 ? 19.461 -7.757 -3.789 1.00 91.31 98 MET A C 1
ATOM 816 O O . MET A 1 98 ? 20.614 -7.647 -4.190 1.00 91.31 98 MET A O 1
ATOM 820 N N . GLY A 1 99 ? 18.418 -7.675 -4.624 1.00 91.06 99 GLY A N 1
ATOM 821 C CA . GLY A 1 99 ? 18.538 -7.516 -6.081 1.00 91.06 99 GLY A CA 1
ATOM 822 C C . GLY A 1 99 ? 18.867 -8.804 -6.849 1.00 91.06 99 GLY A C 1
ATOM 823 O O . GLY A 1 99 ? 19.257 -8.747 -8.010 1.00 91.06 99 GLY A O 1
ATOM 824 N N . GLU A 1 100 ? 18.704 -9.973 -6.227 1.00 94.12 100 GLU A N 1
ATOM 825 C CA . GLU A 1 100 ? 19.152 -11.276 -6.748 1.00 94.12 100 GLU A CA 1
ATOM 826 C C . GLU A 1 100 ? 17.993 -12.242 -7.059 1.00 94.12 100 GLU A C 1
ATOM 828 O O . GLU A 1 100 ? 18.206 -13.420 -7.356 1.00 94.12 100 GLU A O 1
ATOM 833 N N . CYS A 1 101 ? 16.735 -11.795 -6.967 1.00 94.62 101 CYS A N 1
ATOM 834 C CA . CYS A 1 101 ? 15.599 -12.671 -7.251 1.00 94.62 101 CYS A CA 1
ATOM 835 C C . CYS A 1 101 ? 15.471 -12.955 -8.754 1.00 94.62 101 CYS A C 1
ATOM 837 O O . CYS A 1 101 ? 15.048 -12.103 -9.530 1.00 94.62 101 CYS A O 1
ATOM 839 N N . THR A 1 102 ? 15.750 -14.195 -9.153 1.00 94.00 102 THR A N 1
ATOM 840 C CA . THR A 1 102 ? 15.660 -14.667 -10.547 1.00 94.00 102 THR A CA 1
ATOM 841 C C . THR A 1 102 ? 14.355 -15.396 -10.873 1.00 94.00 102 THR A C 1
ATOM 843 O O . THR A 1 102 ? 14.192 -15.911 -11.975 1.00 94.00 102 THR A O 1
ATOM 846 N N . ARG A 1 103 ? 13.403 -15.459 -9.930 1.00 92.19 103 ARG A N 1
ATOM 847 C CA . ARG A 1 103 ? 12.124 -16.171 -10.128 1.00 92.19 103 ARG A CA 1
ATOM 848 C C . ARG A 1 103 ? 11.151 -15.435 -11.055 1.00 92.19 103 ARG A C 1
ATOM 850 O O . ARG A 1 103 ? 10.182 -16.044 -11.504 1.00 92.19 103 ARG A O 1
ATOM 857 N N . SER A 1 104 ? 11.387 -14.149 -11.325 1.00 89.06 104 SER A N 1
ATOM 858 C CA . SER A 1 104 ? 10.547 -13.311 -12.192 1.00 89.06 104 SER A CA 1
ATOM 859 C C . SER A 1 104 ? 9.055 -13.437 -11.828 1.00 89.06 104 SER A C 1
ATOM 861 O O . SER A 1 104 ? 8.703 -13.277 -10.658 1.00 89.06 104 SER A O 1
ATOM 863 N N . GLY A 1 105 ? 8.175 -13.751 -12.787 1.00 90.69 105 GLY A N 1
ATOM 864 C CA . GLY A 1 105 ? 6.731 -13.899 -12.561 1.00 90.69 105 GLY A CA 1
ATOM 865 C C . GLY A 1 105 ? 6.317 -15.100 -11.700 1.00 90.69 105 GLY A C 1
ATOM 866 O O . GLY A 1 105 ? 5.168 -15.179 -11.285 1.00 90.69 105 GLY A O 1
ATOM 867 N N . PHE A 1 106 ? 7.237 -16.013 -11.380 1.00 93.25 106 PHE A N 1
ATOM 868 C CA . PHE A 1 106 ? 6.959 -17.203 -10.567 1.00 93.25 106 PHE A CA 1
ATOM 869 C C . PHE A 1 106 ? 7.311 -17.019 -9.083 1.00 93.25 106 PHE A C 1
ATOM 871 O O . PHE A 1 106 ? 7.281 -17.979 -8.311 1.00 93.25 106 PHE A O 1
ATOM 878 N N . CYS A 1 107 ? 7.705 -15.813 -8.658 1.00 95.19 107 CYS A N 1
ATOM 879 C CA . CYS A 1 107 ? 7.957 -15.561 -7.244 1.00 95.19 107 CYS A CA 1
ATOM 880 C C . CYS A 1 107 ? 6.638 -15.463 -6.465 1.00 95.19 107 CYS A C 1
ATOM 882 O O . CYS A 1 107 ? 5.778 -14.648 -6.787 1.00 95.19 107 CYS A O 1
ATOM 884 N N . ASN A 1 108 ? 6.512 -16.254 -5.400 1.00 93.88 108 ASN A N 1
ATOM 885 C CA . ASN A 1 108 ? 5.348 -16.244 -4.504 1.00 93.88 108 ASN A CA 1
ATOM 886 C C . ASN A 1 108 ? 5.523 -15.327 -3.285 1.00 93.88 108 ASN A C 1
ATOM 888 O O . ASN A 1 108 ? 4.650 -15.273 -2.427 1.00 93.88 108 ASN A O 1
ATOM 892 N N . PHE A 1 109 ? 6.658 -14.634 -3.192 1.00 95.44 109 PHE A N 1
ATOM 893 C CA . PHE A 1 109 ? 6.942 -13.680 -2.128 1.00 95.44 109 PHE A CA 1
ATOM 894 C C . PHE A 1 109 ? 6.806 -12.251 -2.654 1.00 95.44 109 PHE A C 1
ATOM 896 O O . PHE A 1 109 ? 7.071 -11.984 -3.829 1.00 95.44 109 PHE A O 1
ATOM 903 N N . MET A 1 110 ? 6.439 -11.327 -1.770 1.00 96.38 110 MET A N 1
ATOM 904 C CA . MET A 1 110 ? 6.229 -9.924 -2.117 1.00 96.38 110 MET A CA 1
ATOM 905 C C . MET A 1 110 ? 7.552 -9.269 -2.522 1.00 96.38 110 MET A C 1
ATOM 907 O O . MET A 1 110 ? 8.538 -9.305 -1.780 1.00 96.38 110 MET A O 1
ATOM 911 N N . HIS A 1 111 ? 7.581 -8.680 -3.710 1.00 96.50 111 HIS A N 1
ATOM 912 C CA . HIS A 1 111 ? 8.656 -7.814 -4.177 1.00 96.50 111 HIS A CA 1
ATOM 913 C C . HIS A 1 111 ? 8.226 -6.384 -3.891 1.00 96.50 111 HIS A C 1
ATOM 915 O O . HIS A 1 111 ? 7.358 -5.869 -4.578 1.00 96.50 111 HIS A O 1
ATOM 921 N N . LEU A 1 112 ? 8.760 -5.747 -2.854 1.00 95.88 112 LEU A N 1
ATOM 922 C CA . LEU A 1 112 ? 8.283 -4.420 -2.469 1.00 95.88 112 LEU A CA 1
ATOM 923 C C . LEU A 1 112 ? 8.963 -3.322 -3.280 1.00 95.88 112 LEU A C 1
ATOM 925 O O . LEU A 1 112 ? 10.193 -3.262 -3.324 1.00 95.88 112 LEU A O 1
ATOM 929 N N . ARG A 1 113 ? 8.168 -2.417 -3.857 1.00 95.50 113 ARG A N 1
ATOM 930 C CA . ARG A 1 113 ? 8.678 -1.178 -4.448 1.00 95.50 113 ARG A CA 1
ATOM 931 C C . ARG A 1 113 ? 9.036 -0.195 -3.322 1.00 95.50 113 ARG A C 1
ATOM 933 O O . ARG A 1 113 ? 8.153 0.177 -2.546 1.00 95.50 113 ARG A O 1
ATOM 940 N N . PRO A 1 114 ? 10.305 0.229 -3.184 1.00 94.00 114 PRO A N 1
ATOM 941 C CA . PRO A 1 114 ? 10.692 1.160 -2.133 1.00 94.00 114 PRO A CA 1
ATOM 942 C C . PRO A 1 114 ? 10.231 2.589 -2.454 1.00 94.00 114 PRO A C 1
ATOM 944 O O . PRO A 1 114 ? 10.419 3.082 -3.564 1.00 94.00 114 PRO A O 1
ATOM 947 N N . ILE A 1 115 ? 9.684 3.274 -1.450 1.00 95.62 115 ILE A N 1
ATOM 948 C CA . ILE A 1 115 ? 9.458 4.728 -1.486 1.00 95.62 115 ILE A CA 1
ATOM 949 C C . ILE A 1 115 ? 10.758 5.493 -1.236 1.00 95.62 115 ILE A C 1
ATOM 951 O O . ILE A 1 115 ? 11.683 4.968 -0.593 1.00 95.62 115 ILE A O 1
ATOM 955 N N . SER A 1 116 ? 10.819 6.759 -1.652 1.00 95.31 116 SER A N 1
ATOM 956 C CA . SER A 1 116 ? 11.965 7.599 -1.309 1.00 95.31 116 SER A CA 1
ATOM 957 C C . SER A 1 116 ? 12.142 7.756 0.206 1.00 95.31 116 SER A C 1
ATOM 959 O O . SER A 1 116 ? 11.223 7.674 1.032 1.00 95.31 116 SER A O 1
ATOM 961 N N . ARG A 1 117 ? 13.394 8.002 0.607 1.00 93.56 117 ARG A N 1
ATOM 962 C CA . ARG A 1 117 ? 13.751 8.214 2.019 1.00 93.56 117 ARG A CA 1
ATOM 963 C C . ARG A 1 117 ? 13.093 9.460 2.607 1.00 93.56 117 ARG A C 1
ATOM 965 O O . ARG A 1 117 ? 12.914 9.522 3.827 1.00 93.56 117 ARG A O 1
ATOM 972 N N . GLU A 1 118 ? 12.806 10.444 1.765 1.00 93.38 118 GLU A N 1
ATOM 973 C CA . GLU A 1 118 ? 12.163 11.697 2.143 1.00 93.38 118 GLU A CA 1
ATOM 974 C C . GLU A 1 118 ? 10.690 11.445 2.434 1.00 93.38 118 GLU A C 1
ATOM 976 O O . GLU A 1 118 ? 10.284 11.628 3.586 1.00 93.38 118 GLU A O 1
ATOM 981 N N . LEU A 1 119 ? 9.958 10.845 1.489 1.00 93.88 119 LEU A N 1
ATOM 982 C CA . LEU A 1 119 ? 8.554 10.484 1.680 1.00 93.88 119 LEU A CA 1
ATOM 983 C C . LEU A 1 119 ? 8.357 9.581 2.905 1.00 93.88 119 LEU A C 1
ATOM 985 O O . LEU A 1 119 ? 7.513 9.842 3.767 1.00 93.88 119 LEU A O 1
ATOM 989 N N . ARG A 1 120 ? 9.219 8.568 3.085 1.00 93.19 120 ARG A N 1
ATOM 990 C CA . ARG A 1 120 ? 9.170 7.697 4.274 1.00 93.19 120 ARG A CA 1
ATOM 991 C C . ARG A 1 120 ? 9.288 8.482 5.582 1.00 93.19 120 ARG A C 1
ATOM 993 O O . ARG A 1 120 ? 8.663 8.126 6.584 1.00 93.19 120 ARG A O 1
ATOM 1000 N N . ARG A 1 121 ? 10.130 9.519 5.613 1.00 91.69 121 ARG A N 1
ATOM 1001 C CA . ARG A 1 121 ? 10.312 10.372 6.793 1.00 91.69 121 ARG A CA 1
ATOM 1002 C C . ARG A 1 121 ? 9.098 11.265 7.017 1.00 91.69 121 ARG A C 1
ATOM 1004 O O . ARG A 1 121 ? 8.776 11.534 8.173 1.00 91.69 121 ARG A O 1
ATOM 1011 N N . GLU A 1 122 ? 8.450 11.724 5.961 1.00 91.31 122 GLU A N 1
ATOM 1012 C CA . GLU A 1 122 ? 7.289 12.601 6.057 1.00 91.31 122 GLU A CA 1
ATOM 1013 C C . GLU A 1 122 ? 6.048 11.864 6.547 1.00 91.31 122 GLU A C 1
ATOM 1015 O O . GLU A 1 122 ? 5.459 12.299 7.540 1.00 91.31 122 GLU A O 1
ATOM 1020 N N . LEU A 1 123 ? 5.722 10.718 5.948 1.00 90.94 123 LEU A N 1
ATOM 1021 C CA . LEU A 1 123 ? 4.546 9.924 6.313 1.00 90.94 123 LEU A CA 1
ATOM 1022 C C . LEU A 1 123 ? 4.691 9.348 7.731 1.00 90.94 123 LEU A C 1
ATOM 1024 O O . LEU A 1 123 ? 3.963 9.710 8.657 1.00 90.94 123 LEU A O 1
ATOM 1028 N N . TYR A 1 124 ? 5.734 8.551 7.971 1.00 87.06 124 TYR A N 1
ATOM 1029 C CA . TYR A 1 124 ? 5.897 7.835 9.243 1.00 87.06 124 TYR A CA 1
ATOM 1030 C C . TYR A 1 124 ? 6.593 8.662 10.344 1.00 87.06 124 TYR A C 1
ATOM 1032 O O . TYR A 1 124 ? 6.553 8.320 11.532 1.00 87.06 124 TYR A O 1
ATOM 1040 N N . GLY A 1 125 ? 7.248 9.777 10.001 1.00 79.12 125 GLY A N 1
ATOM 1041 C CA . GLY A 1 125 ? 7.905 10.654 10.979 1.00 79.12 125 GLY A CA 1
ATOM 1042 C C . GLY A 1 125 ? 6.952 11.610 11.700 1.00 79.12 125 GLY A C 1
ATOM 1043 O O . GLY A 1 125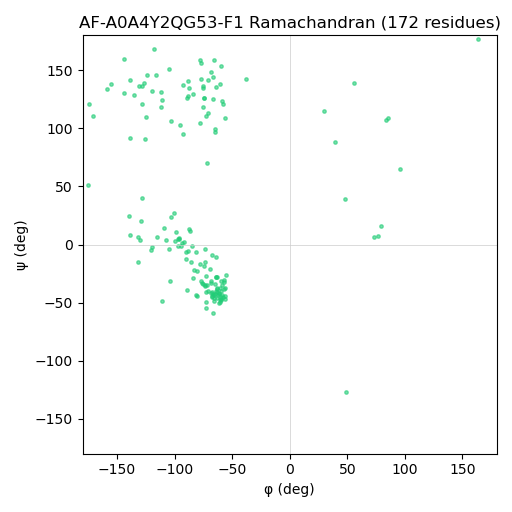 ? 7.249 12.016 12.835 1.00 79.12 125 GLY A O 1
ATOM 1044 N N . ARG A 1 126 ? 5.786 11.926 11.112 1.00 62.78 126 ARG A N 1
ATOM 1045 C CA . ARG A 1 126 ? 4.720 12.729 11.750 1.00 62.78 126 ARG A CA 1
ATOM 1046 C C . ARG A 1 126 ? 4.276 12.120 13.084 1.00 62.78 126 ARG A C 1
ATOM 1048 O O . ARG A 1 126 ? 4.110 12.843 14.077 1.00 62.78 126 ARG A O 1
ATOM 1055 N N . HIS A 1 127 ? 4.228 10.792 13.167 1.00 54.59 127 HIS A N 1
ATOM 1056 C CA . HIS A 1 127 ? 3.864 10.065 14.386 1.00 54.59 127 HIS A CA 1
ATOM 1057 C C . HIS A 1 127 ? 4.821 10.279 15.560 1.00 54.59 127 HIS A C 1
ATOM 1059 O O . HIS A 1 127 ? 4.403 10.443 16.713 1.00 54.59 127 HIS A O 1
ATOM 1065 N N . ARG A 1 128 ? 6.130 10.378 15.288 1.00 52.56 128 ARG A N 1
ATOM 1066 C CA . ARG A 1 128 ? 7.132 10.645 16.334 1.00 52.56 128 ARG A CA 1
ATOM 1067 C C . ARG A 1 128 ? 6.958 12.028 16.965 1.00 52.56 128 ARG A C 1
ATOM 1069 O O . ARG A 1 128 ? 7.183 12.167 18.168 1.00 52.56 128 ARG A O 1
ATOM 1076 N N . ARG A 1 129 ? 6.519 13.037 16.199 1.00 52.66 129 ARG A N 1
ATOM 1077 C CA . ARG A 1 129 ? 6.259 14.397 16.713 1.00 52.66 129 ARG A CA 1
ATOM 1078 C C . ARG A 1 129 ? 4.983 14.478 17.558 1.00 52.66 129 ARG A C 1
ATOM 1080 O O . ARG A 1 129 ? 4.965 15.196 18.558 1.00 52.66 129 ARG A O 1
ATOM 1087 N N . ARG A 1 130 ? 3.932 13.722 17.216 1.00 51.69 130 ARG A N 1
ATOM 1088 C CA . ARG A 1 130 ? 2.715 13.619 18.047 1.00 51.69 130 ARG A CA 1
ATOM 1089 C C . ARG A 1 130 ? 2.993 12.884 19.370 1.00 51.69 130 ARG A C 1
ATOM 1091 O O . ARG A 1 130 ? 2.593 13.367 20.430 1.00 51.69 130 ARG A O 1
ATOM 1098 N N . LYS A 1 131 ? 3.774 11.795 19.342 1.00 50.00 131 LYS A N 1
ATOM 1099 C CA . LYS A 1 131 ? 4.150 11.000 20.533 1.00 50.00 131 LYS A CA 1
ATOM 1100 C C . LYS A 1 131 ? 5.165 11.691 21.461 1.00 50.00 131 LYS A C 1
ATOM 1102 O O . LYS A 1 131 ? 5.180 11.435 22.665 1.00 50.00 131 LYS A O 1
ATOM 1107 N N . SER A 1 132 ? 6.015 12.583 20.943 1.00 52.25 132 SER A N 1
ATOM 1108 C CA . SER A 1 132 ? 6.938 13.374 21.775 1.00 52.25 132 SER A CA 1
ATOM 1109 C C . SER A 1 132 ? 6.234 14.513 22.522 1.00 52.25 132 SER A C 1
ATOM 1111 O O . SER A 1 132 ? 6.581 14.782 23.675 1.00 52.25 132 SER A O 1
ATOM 1113 N N . ARG A 1 133 ? 5.199 15.122 21.923 1.00 48.78 133 ARG A N 1
ATOM 1114 C CA . ARG A 1 133 ? 4.347 16.145 22.561 1.00 48.78 133 ARG A CA 1
ATOM 1115 C C . ARG A 1 133 ? 3.468 15.588 23.686 1.00 48.78 133 ARG A C 1
ATOM 1117 O O . ARG A 1 133 ? 3.211 16.298 24.654 1.00 48.78 133 ARG A O 1
ATOM 1124 N N . SER A 1 134 ? 3.042 14.325 23.610 1.00 49.25 134 SER A N 1
ATOM 1125 C CA . SER A 1 134 ? 2.292 13.682 24.702 1.00 49.25 134 SER A CA 1
ATOM 1126 C C . SER A 1 134 ? 3.185 13.259 25.875 1.00 49.25 134 SER A C 1
ATOM 1128 O O . SER A 1 134 ? 2.761 13.346 27.024 1.00 49.25 134 SER A O 1
ATOM 1130 N N . ARG A 1 135 ? 4.454 12.897 25.627 1.00 49.31 135 ARG A N 1
ATOM 1131 C CA . ARG A 1 135 ? 5.443 12.604 26.689 1.00 49.31 135 ARG A CA 1
ATOM 1132 C C . ARG A 1 135 ? 5.979 13.836 27.419 1.00 49.31 135 ARG A C 1
ATOM 1134 O O . ARG A 1 135 ? 6.527 13.696 28.507 1.00 49.31 135 ARG A O 1
ATOM 1141 N N . SER A 1 136 ? 5.839 15.027 26.842 1.00 49.00 136 SER A N 1
ATOM 1142 C CA . SER A 1 136 ? 6.267 16.282 27.475 1.00 49.00 136 SER A CA 1
ATOM 1143 C C . SER A 1 136 ? 5.171 16.944 28.323 1.00 49.00 136 SER A C 1
ATOM 1145 O O . SER A 1 136 ? 5.468 17.885 29.049 1.00 49.00 136 SER A O 1
ATOM 1147 N N . ARG A 1 137 ? 3.933 16.422 28.312 1.00 45.62 137 ARG A N 1
ATOM 1148 C CA . ARG A 1 137 ? 2.818 16.917 29.146 1.00 45.62 137 ARG A CA 1
ATOM 1149 C C . ARG A 1 137 ? 2.618 16.176 30.476 1.00 45.62 137 ARG A C 1
ATOM 1151 O O . ARG A 1 137 ? 1.764 16.576 31.253 1.00 45.62 137 ARG A O 1
ATOM 1158 N N . SER A 1 138 ? 3.409 15.146 30.783 1.00 45.94 138 SER A N 1
ATOM 1159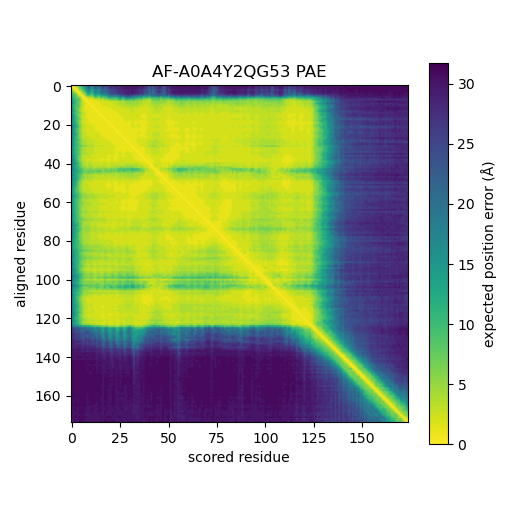 C CA . SER A 1 138 ? 3.321 14.390 32.048 1.00 45.94 138 SER A CA 1
ATOM 1160 C C . SER A 1 138 ? 4.418 14.732 33.069 1.00 45.94 138 SER A C 1
ATOM 1162 O O . SER A 1 138 ? 4.720 13.933 33.953 1.00 45.94 138 SER A O 1
ATOM 1164 N N . ARG A 1 139 ? 5.017 15.928 32.985 1.00 45.22 139 ARG A N 1
ATOM 1165 C CA . ARG A 1 139 ? 6.007 16.406 33.967 1.00 45.22 139 ARG A CA 1
ATOM 1166 C C . ARG A 1 139 ? 5.712 17.789 34.553 1.00 45.22 139 ARG A C 1
ATOM 1168 O O . ARG A 1 139 ? 6.652 18.520 34.796 1.00 45.22 139 ARG A O 1
ATOM 1175 N N . GLU A 1 140 ? 4.460 18.116 34.865 1.00 39.12 140 GLU A N 1
ATOM 1176 C CA . GLU A 1 140 ? 4.107 19.180 35.830 1.00 39.12 140 GLU A CA 1
ATOM 1177 C C . GLU A 1 140 ? 2.846 18.708 36.589 1.00 39.12 140 GLU A C 1
ATOM 1179 O O . GLU A 1 140 ? 1.925 18.221 35.954 1.00 39.12 140 GLU A O 1
ATOM 1184 N N . ALA A 1 141 ? 2.702 18.705 37.917 1.00 40.91 141 ALA A N 1
ATOM 1185 C CA . ALA A 1 141 ? 3.397 19.408 38.980 1.00 40.91 141 ALA A CA 1
ATOM 1186 C C . ALA A 1 141 ? 3.209 18.682 40.336 1.00 40.91 141 ALA A C 1
ATOM 1188 O O . ALA A 1 141 ? 2.089 18.386 40.739 1.00 40.91 141 ALA A O 1
ATOM 1189 N N . VAL A 1 142 ? 4.290 18.504 41.102 1.00 40.66 142 VAL A N 1
ATOM 1190 C CA . VAL A 1 142 ? 4.226 18.553 42.574 1.00 40.66 142 VAL A CA 1
ATOM 1191 C C . VAL A 1 142 ? 5.259 19.583 43.003 1.00 40.66 142 VAL A C 1
ATOM 1193 O O . VAL A 1 142 ? 6.447 19.303 43.147 1.00 40.66 142 VAL A O 1
ATOM 1196 N N . GLY A 1 143 ? 4.809 20.829 43.111 1.00 39.19 143 GLY A N 1
ATOM 1197 C CA . GLY A 1 143 ? 5.632 21.915 43.615 1.00 39.19 143 GLY A CA 1
ATOM 1198 C C . GLY A 1 143 ? 5.886 21.772 45.113 1.00 39.19 143 GLY A C 1
ATOM 1199 O O . GLY A 1 143 ? 4.973 21.465 45.874 1.00 39.19 143 GLY A O 1
ATOM 1200 N N . ARG A 1 14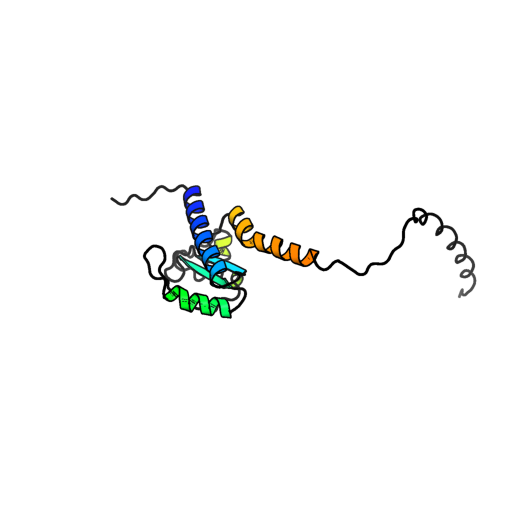4 ? 7.103 22.105 45.555 1.00 36.22 144 ARG A N 1
ATOM 1201 C CA . ARG A 1 144 ? 7.315 22.966 46.733 1.00 36.22 144 ARG A CA 1
ATOM 1202 C C . ARG A 1 144 ? 8.784 23.368 46.873 1.00 36.22 144 ARG A C 1
ATOM 1204 O O . ARG A 1 144 ? 9.641 22.568 47.213 1.00 36.22 144 ARG A O 1
ATOM 1211 N N . LYS A 1 145 ? 9.010 24.663 46.632 1.00 42.69 145 LYS A N 1
ATOM 1212 C CA . LYS A 1 145 ? 9.922 25.586 47.329 1.00 42.69 145 LYS A CA 1
ATOM 1213 C C . LYS A 1 145 ? 11.189 24.967 47.950 1.00 42.69 145 LYS A C 1
ATOM 1215 O O . LYS A 1 145 ? 11.105 24.372 49.018 1.00 42.69 145 LYS A O 1
ATOM 1220 N N . ARG A 1 146 ? 12.368 25.346 47.443 1.00 36.16 146 ARG A N 1
ATOM 1221 C CA . ARG A 1 146 ? 13.349 26.104 48.248 1.00 36.16 146 ARG A CA 1
ATOM 1222 C C . ARG A 1 146 ? 14.558 26.546 47.426 1.00 36.16 146 ARG A C 1
ATOM 1224 O O . ARG A 1 146 ? 15.303 25.760 46.857 1.00 36.16 146 ARG A O 1
ATOM 1231 N N . SER A 1 147 ? 14.700 27.860 47.429 1.00 36.50 147 SER A N 1
ATOM 1232 C CA . SER A 1 147 ? 15.859 28.675 47.108 1.00 36.50 147 SER A CA 1
ATOM 1233 C C . SER A 1 147 ? 17.203 28.108 47.566 1.00 36.50 147 SER A C 1
ATOM 1235 O O . SER A 1 147 ? 17.318 27.678 48.710 1.00 36.50 147 SER A O 1
ATOM 1237 N N . ARG A 1 148 ? 18.201 28.327 46.699 1.00 42.16 148 ARG A N 1
ATOM 1238 C CA . ARG A 1 148 ? 19.603 28.688 46.981 1.00 42.16 148 ARG A CA 1
ATOM 1239 C C . ARG A 1 148 ? 20.422 27.766 47.898 1.00 42.16 148 ARG A C 1
ATOM 1241 O O . ARG A 1 148 ? 20.033 27.393 48.994 1.00 42.16 148 ARG A O 1
ATOM 1248 N N . SER A 1 149 ? 21.674 27.591 47.476 1.00 44.38 149 SER A N 1
ATOM 1249 C CA . SER A 1 149 ? 22.804 26.957 48.167 1.00 44.38 149 SER A CA 1
ATOM 1250 C C . SER A 1 149 ? 22.875 25.429 48.070 1.00 44.38 149 SER A C 1
ATOM 1252 O O . SER A 1 149 ? 22.124 24.703 48.714 1.00 44.38 149 SER A O 1
ATOM 1254 N N . ARG A 1 150 ? 23.833 24.946 47.265 1.00 41.50 150 ARG A N 1
ATOM 1255 C CA . ARG A 1 150 ? 24.743 23.828 47.597 1.00 41.50 150 ARG A CA 1
ATOM 1256 C C . ARG A 1 150 ? 25.789 23.607 46.499 1.00 41.50 150 ARG A C 1
ATOM 1258 O O . ARG A 1 150 ? 26.075 22.494 46.074 1.00 41.50 150 ARG A O 1
ATOM 1265 N N . GLU A 1 151 ? 26.454 24.691 46.126 1.00 43.69 151 GLU A N 1
ATOM 1266 C CA . GLU A 1 151 ? 27.907 24.627 46.013 1.00 43.69 151 GLU A CA 1
ATOM 1267 C C . GLU A 1 151 ? 28.438 24.271 47.422 1.00 43.69 151 GLU A C 1
ATOM 1269 O O . GLU A 1 151 ? 27.894 24.779 48.402 1.00 43.69 151 GLU A O 1
ATOM 1274 N N . ARG A 1 152 ? 29.440 23.383 47.540 1.00 44.09 152 ARG A N 1
ATOM 1275 C CA . ARG A 1 152 ? 30.003 22.780 48.787 1.00 44.09 152 ARG A CA 1
ATOM 1276 C C . ARG A 1 152 ? 29.461 21.399 49.205 1.00 44.09 152 ARG A C 1
ATOM 1278 O O . ARG A 1 152 ? 28.944 21.239 50.305 1.00 44.09 152 ARG A O 1
ATOM 1285 N N . ARG A 1 153 ? 29.689 20.347 48.409 1.00 41.59 153 ARG A N 1
ATOM 1286 C CA . ARG A 1 153 ? 29.757 18.954 48.934 1.00 41.59 153 ARG A CA 1
ATOM 1287 C C . ARG A 1 153 ? 30.863 18.086 48.315 1.00 41.59 153 ARG A C 1
ATOM 1289 O O . ARG A 1 153 ? 30.783 16.866 48.349 1.00 41.59 153 ARG A O 1
ATOM 1296 N N . ARG A 1 154 ? 31.934 18.696 47.793 1.00 42.12 154 ARG A N 1
ATOM 1297 C CA . ARG A 1 154 ? 33.117 17.967 47.284 1.00 42.12 154 ARG A CA 1
ATOM 1298 C C . ARG A 1 154 ? 34.301 17.889 48.268 1.00 42.12 154 ARG A C 1
ATOM 1300 O O . ARG A 1 154 ? 35.374 17.477 47.858 1.00 42.12 154 ARG A O 1
ATOM 1307 N N . ARG A 1 155 ? 34.152 18.268 49.551 1.00 43.16 155 ARG A N 1
ATOM 1308 C CA . ARG A 1 155 ? 35.318 18.490 50.443 1.00 43.16 155 ARG A CA 1
ATOM 1309 C C . ARG A 1 155 ? 35.317 17.802 51.817 1.00 43.16 155 ARG A C 1
ATOM 1311 O O . ARG A 1 155 ? 36.055 18.243 52.686 1.00 43.16 155 ARG A O 1
ATOM 1318 N N . SER A 1 156 ? 34.535 16.743 52.048 1.00 39.72 156 SER A N 1
ATOM 1319 C CA . SER A 1 156 ? 34.475 16.136 53.397 1.00 39.72 156 SER A CA 1
ATOM 1320 C C . SER A 1 156 ? 34.449 14.607 53.486 1.00 39.72 156 SER A C 1
ATOM 1322 O O . SER A 1 156 ? 34.333 14.090 54.589 1.00 39.72 156 SER A O 1
ATOM 1324 N N . ARG A 1 157 ? 34.638 13.852 52.393 1.00 41.16 157 ARG A N 1
ATOM 1325 C CA . ARG A 1 157 ? 34.769 12.377 52.482 1.00 41.16 157 ARG A CA 1
ATOM 1326 C C . ARG A 1 157 ? 36.206 11.859 52.614 1.00 41.16 157 ARG A C 1
ATOM 1328 O O . ARG A 1 157 ? 36.406 10.655 52.706 1.00 41.16 157 ARG A O 1
ATOM 1335 N N . SER A 1 158 ? 37.189 12.754 52.684 1.00 43.31 158 SER A N 1
ATOM 1336 C CA . SER A 1 158 ? 38.618 12.417 52.765 1.00 43.31 158 SER A CA 1
ATOM 1337 C C . SER A 1 158 ? 39.144 12.179 54.190 1.00 43.31 158 SER A C 1
ATOM 1339 O O . SER A 1 158 ? 40.353 12.172 54.366 1.00 43.31 158 SER A O 1
ATOM 1341 N N . ARG A 1 159 ? 38.290 12.047 55.221 1.00 46.41 159 ARG A N 1
ATOM 1342 C CA . ARG A 1 159 ? 38.742 11.982 56.632 1.00 46.41 159 ARG A CA 1
ATOM 1343 C C . ARG A 1 159 ? 38.166 10.852 57.497 1.00 46.41 159 ARG A C 1
ATOM 1345 O O . ARG A 1 159 ? 38.461 10.816 58.682 1.00 46.41 159 ARG A O 1
ATOM 1352 N N . GLU A 1 160 ? 37.397 9.910 56.945 1.00 41.66 160 GLU A N 1
ATOM 1353 C CA . GLU A 1 160 ? 36.782 8.837 57.763 1.00 41.66 160 GLU A CA 1
ATOM 1354 C C . GLU A 1 160 ? 37.185 7.402 57.394 1.00 41.66 160 GLU A C 1
ATOM 1356 O O . GLU A 1 160 ? 36.804 6.473 58.094 1.00 41.66 160 GLU A O 1
ATOM 1361 N N . ARG A 1 161 ? 38.005 7.184 56.356 1.00 43.12 161 ARG A N 1
ATOM 1362 C CA . ARG A 1 161 ? 38.512 5.834 56.013 1.00 43.12 161 ARG A CA 1
ATOM 1363 C C . ARG A 1 161 ? 39.903 5.508 56.568 1.00 43.12 161 ARG A C 1
ATOM 1365 O O . ARG A 1 161 ? 40.419 4.431 56.295 1.00 43.12 161 ARG A O 1
ATOM 1372 N N . GLU A 1 162 ? 40.485 6.394 57.374 1.00 45.81 162 GLU A N 1
ATOM 1373 C CA . GLU A 1 162 ? 41.761 6.156 58.073 1.00 45.81 162 GLU A CA 1
ATOM 1374 C C . GLU A 1 162 ? 41.612 5.410 59.413 1.00 45.81 162 GLU A C 1
ATOM 1376 O O . GLU A 1 162 ? 42.619 5.105 60.034 1.00 45.81 162 GLU A O 1
ATOM 1381 N N . LYS A 1 163 ? 40.394 5.058 59.861 1.00 47.84 163 LYS A N 1
ATOM 1382 C CA . LYS A 1 163 ? 40.178 4.398 61.170 1.00 47.84 163 LYS A CA 1
ATOM 1383 C C . LYS A 1 163 ? 39.871 2.894 61.141 1.00 47.84 163 LYS A C 1
ATOM 1385 O O . LYS A 1 163 ? 39.806 2.291 62.204 1.00 47.84 163 LYS A O 1
ATOM 1390 N N . ASP A 1 164 ? 39.736 2.276 59.967 1.00 45.16 164 ASP A N 1
ATOM 1391 C CA . ASP A 1 164 ? 39.481 0.822 59.849 1.00 45.16 164 ASP A CA 1
ATOM 1392 C C . ASP A 1 164 ? 40.746 -0.017 59.586 1.00 45.16 164 ASP A C 1
ATOM 1394 O O . ASP A 1 164 ? 40.680 -1.243 59.514 1.00 45.16 164 ASP A O 1
ATOM 1398 N N . ARG A 1 165 ? 41.919 0.621 59.462 1.00 51.06 165 ARG A N 1
ATOM 1399 C CA . ARG A 1 165 ? 43.206 -0.072 59.265 1.00 51.06 165 ARG A CA 1
ATOM 1400 C C . ARG A 1 165 ? 43.846 -0.611 60.553 1.00 51.06 165 ARG A C 1
ATOM 1402 O O . ARG A 1 165 ? 44.805 -1.353 60.442 1.00 51.06 165 ARG A O 1
ATOM 1409 N N . ASP A 1 166 ? 43.292 -0.323 61.734 1.00 47.97 166 ASP A N 1
ATOM 1410 C CA . ASP A 1 166 ? 43.926 -0.638 63.032 1.00 47.97 166 ASP A CA 1
ATOM 1411 C C . ASP A 1 166 ? 43.288 -1.804 63.821 1.00 47.97 166 ASP A C 1
ATOM 1413 O O . ASP A 1 166 ? 43.677 -2.076 64.956 1.00 47.97 166 ASP A O 1
ATOM 1417 N N . ARG A 1 167 ? 42.282 -2.514 63.279 1.00 48.91 167 ARG A N 1
ATOM 1418 C CA . ARG A 1 167 ? 41.561 -3.572 64.033 1.00 48.91 167 ARG A CA 1
ATOM 1419 C C . ARG A 1 167 ? 41.597 -4.988 63.463 1.00 48.91 167 ARG A C 1
ATOM 1421 O O . ARG A 1 167 ? 41.105 -5.891 64.131 1.00 48.91 167 ARG A O 1
ATOM 1428 N N . ARG A 1 168 ? 42.180 -5.220 62.285 1.00 50.03 168 ARG A N 1
ATOM 1429 C CA . ARG A 1 168 ? 42.276 -6.573 61.693 1.00 50.03 168 ARG A CA 1
ATOM 1430 C C . ARG A 1 168 ? 43.685 -7.171 61.671 1.00 50.03 168 ARG A C 1
ATOM 1432 O O . ARG A 1 168 ? 43.875 -8.208 61.056 1.00 50.03 168 ARG A O 1
ATOM 1439 N N . ASP A 1 169 ? 44.620 -6.592 62.420 1.00 53.00 169 ASP A N 1
ATOM 1440 C CA . ASP A 1 169 ? 45.938 -7.183 62.712 1.00 53.00 169 ASP A CA 1
ATOM 1441 C C . ASP A 1 169 ? 45.939 -8.099 63.959 1.00 53.00 169 ASP A C 1
ATOM 1443 O O . ASP A 1 169 ? 47.002 -8.436 64.479 1.00 53.00 169 ASP A O 1
ATOM 1447 N N . ARG A 1 170 ? 44.772 -8.510 64.491 1.00 55.03 170 ARG A N 1
ATOM 1448 C CA . ARG A 1 170 ? 44.722 -9.168 65.814 1.00 55.03 170 ARG A CA 1
ATOM 1449 C C . ARG A 1 170 ? 43.967 -10.490 65.964 1.00 55.03 170 ARG A C 1
ATOM 1451 O O . ARG A 1 170 ? 43.940 -10.981 67.085 1.00 55.03 170 ARG A O 1
ATOM 1458 N N . GLU A 1 171 ? 43.420 -11.115 64.918 1.00 48.66 171 GLU A N 1
ATOM 1459 C CA . GLU A 1 171 ? 42.723 -12.409 65.086 1.00 48.66 171 GLU A CA 1
ATOM 1460 C C . GLU A 1 171 ? 43.019 -13.424 63.958 1.00 48.66 171 GLU A C 1
ATOM 1462 O O . GLU A 1 171 ? 42.329 -13.466 62.945 1.00 48.66 171 GLU A O 1
ATOM 1467 N N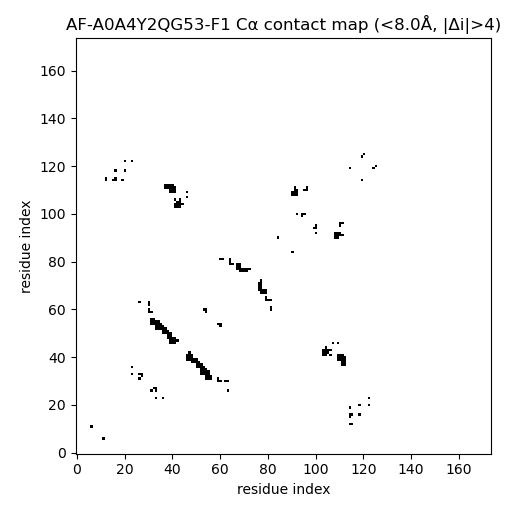 . GLY A 1 172 ? 44.059 -14.245 64.202 1.00 40.62 172 GLY A N 1
ATOM 1468 C CA . GLY A 1 172 ? 44.300 -15.613 63.688 1.00 40.62 172 GLY A CA 1
ATOM 1469 C C . GLY A 1 172 ? 44.974 -15.730 62.311 1.00 40.62 172 GLY A C 1
ATOM 1470 O O . GLY A 1 172 ? 44.333 -15.462 61.308 1.00 40.62 172 GLY A O 1
ATOM 1471 N N . ARG A 1 173 ? 46.237 -16.143 62.093 1.00 42.09 173 ARG A N 1
ATOM 1472 C CA . ARG A 1 173 ? 47.189 -17.035 62.802 1.00 42.09 173 ARG A CA 1
ATOM 1473 C C . ARG A 1 173 ? 46.543 -18.287 63.398 1.00 42.09 173 ARG A C 1
ATOM 1475 O O . ARG A 1 173 ? 46.127 -18.240 64.547 1.00 42.09 173 ARG A O 1
ATOM 1482 N N . PHE A 1 174 ? 46.461 -19.365 62.618 1.00 45.06 174 PHE A N 1
ATOM 1483 C CA . PHE A 1 174 ? 47.321 -20.560 62.693 1.00 45.06 174 PHE A CA 1
ATOM 1484 C C . PHE A 1 174 ? 47.208 -21.342 61.382 1.00 45.06 174 PHE A C 1
ATOM 1486 O O . PHE A 1 174 ? 46.090 -21.375 60.824 1.00 45.06 174 PHE A O 1
#

Secondary structure (DSSP, 8-state):
--------HHHHHHHHHHHHHHHHHHHHHHT--EEEEEEB--SSTTTTT-EEEEESSHHHHHHHHHHHTT-EETTEE----------HH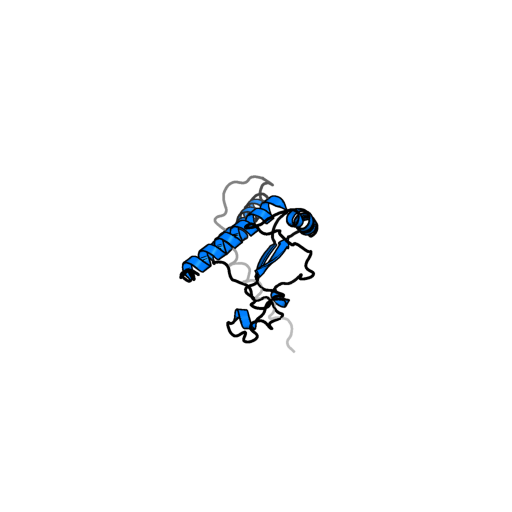HHB-HHHHTT----GGG--SB-BPPPPHHHHHHHHHHHHHHHHHHHTSS---------------SSSSTTSSSSSTTSSSSS---

Radius of gyration: 30.54 Å; Cα contacts (8 Å, |Δi|>4): 134; chains: 1; bounding box: 65×49×98 Å

Foldseek 3Di:
DDPPPPDDPVRVQVVVLVVVVVVLCVLCVPQHAWPDKWFFCAQAPVRHGDIDTHHPDPRSLVVCQVVQQVDDDPNHRDHHDDDPDDDLVVQADPCLVVVRDPCGRNDRGGNTDDHDPVSCCVSVVVVVVVVVVVVVVPPDDDDDDDDDDDPDDPPPPPPPPPPPPPPPVDDDDD

Organism: Araneus ventricosus (NCBI:txid182803)

pLDDT: mean 79.52, std 23.04, range [35.75, 98.31]

Solvent-accessible surface area (backbone atoms only — not comparable to full-atom values): 11239 Å² total; per-residue (Å²): 135,83,80,76,75,86,66,51,75,65,55,53,48,51,56,48,40,52,54,50,49,56,54,49,51,56,46,37,76,74,46,36,61,66,73,46,76,50,40,25,66,34,72,17,89,92,42,43,70,42,74,47,76,40,49,76,43,71,71,31,48,55,53,41,31,66,52,42,52,77,38,70,55,96,93,36,76,40,86,55,74,90,71,90,77,84,55,65,82,79,46,38,32,67,46,44,78,73,74,67,56,82,55,61,49,74,51,92,42,45,31,71,58,83,67,52,77,63,58,53,46,56,67,65,41,53,56,57,57,58,56,51,58,60,66,66,65,77,79,76,85,86,86,78,89,81,82,84,89,73,86,86,82,89,83,75,83,89,75,72,78,81,72,73,79,81,72,78,88,75,80,77,90,132

InterPro domains:
  IPR000504 RNA recognition motif domain [PF00076] (28-78)
  IPR000504 RNA recognition motif domain [PS50102] (1-85)
  IPR000504 RNA recognition motif domain [SM00360] (4-81)
  IPR000571 Zinc finger, CCCH-type [PF00642] (88-112)
  IPR000571 Zinc finger, CCCH-type [PS50103] (87-114)
  IPR003954 RNA recognition motif domain, eukaryotic-type [SM00361] (4-81)
  IPR009145 U2 auxiliary factor small subunit [PR01848] (13-28)
  IPR009145 U2 auxiliary factor small subunit [PR01848] (42-64)
  IPR009145 U2 auxiliary factor small subunit [PR01848] (69-93)
  IPR009145 U2 auxiliary factor small subunit [PR01848] (104-116)
  IPR009145 U2 auxiliary factor small subunit [PTHR12620] (4-169)
  IPR012677 Nucleotide-binding alpha-beta plait domain superfamily [G3DSA:3.30.70.330] (1-84)
  IPR035979 RNA-binding domain superfamily [SSF54928] (8-88)

Mean predicted aligned error: 14.27 Å